Protein AF-A0A292SUK1-F1 (afdb_monomer)

Solvent-accessible surface area (backbone atoms only — not comparable to full-atom values): 13064 Å² total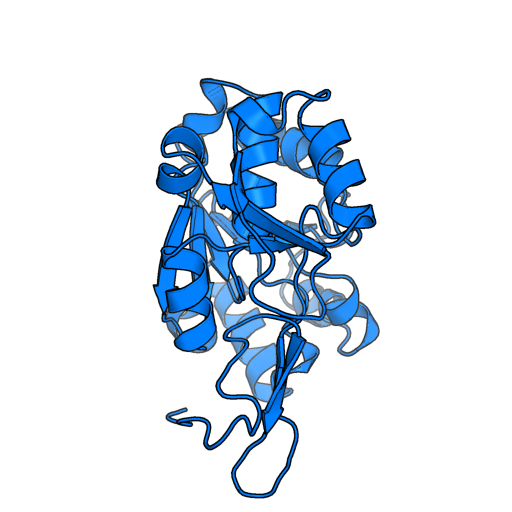; per-residue (Å²): 135,93,74,81,78,67,77,68,93,59,88,76,50,69,36,59,73,41,76,42,34,47,97,84,67,48,80,53,49,69,36,77,79,50,55,68,51,79,64,42,62,62,71,62,47,48,53,48,53,50,63,77,45,61,88,49,84,56,37,48,31,36,31,39,63,30,49,38,34,36,51,57,51,35,53,50,52,53,35,41,73,73,44,48,79,71,32,56,33,45,52,54,30,41,27,22,18,72,49,61,49,17,38,55,34,28,71,73,30,64,41,64,35,42,71,71,40,49,53,54,48,25,63,71,46,70,72,43,44,72,81,47,32,46,81,44,79,41,77,38,94,89,24,73,31,18,38,31,58,32,68,89,55,44,72,38,51,44,78,43,75,43,52,72,76,63,69,35,71,49,78,46,63,58,36,23,41,41,33,48,46,60,48,54,61,60,42,53,73,69,52,46,51,50,42,47,51,29,49,59,71,19,51,22,60,72,14,36,42,31,44,22,59,58,15,40,78,66,60,43,43,61,59,60,38,43,79,63,50,32,41,71,69,90,42,84,52,32,27,33,43,98

Foldseek 3Di:
DPQDFDDDVCPQAQWAQDFTAGPVRHTLDHHHDAAPPVQFPLQVVLVVLCVLCVVPQAAAAEAEQCILPRVQLNNLLLLCLPPPPNSVRDFQHEYEYQDPSRLVNNLQQWAFAAPVRVVVQCVSNVNPNVVFWDWDDDSDPVGRTTTHGDPVSSRSYDYDYDDLLVVLQAADDENYEAEDELCQLSDDPVSLLSNLVSCLVRYHQSYKYAYGPNNCVRPVSVVSNVVSPWDAPVTRRITGHD

Radius of gyration: 17.39 Å; Cα contacts (8 Å, |Δi|>4): 440; chains: 1; bounding box: 37×48×41 Å

Secondary structure (DSSP, 8-state):
--------S-TTS-SSS-EEE-TTS-EEEE----TT-TTS-HHHHHHHHHHHTTT-S--EEEEES-TTTHHHHHHHHHHHHHHGGGGGGG-SEEEEES-HHHHHHHHHT-EEE-HHHHHHHHHHHTT-GGGTEEEEE-SSTT-SEEEEE-HHHHTTEEEEE--HHHHTSSPPPSSEEEE-TT-GGGS-HHHHHHHHHHHHHHS-TT-EEE--HHHHHHH-HHHHHHHTT-EE-SSTTEEE--

Mean predicted aligned error: 4.43 Å

Nearest PDB structures (foldseek):
  1bc5-assembly1_A  TM=8.136E-01  e=9.502E-10  Salmonella enterica subsp. enterica serovar Typhimurium
  3cgg-assembly2_B  TM=5.412E-01  e=2.339E-05  Corynebacterium glutamicum ATCC 13032
  6m83-assembly1_A-2  TM=6.123E-01  e=1.746E-04  Streptomyces fradiae
  3d2l-assembly1_A  TM=6.149E-01  e=4.239E-04  Exiguobacterium sibiricum 255-15
  3dp7-assembly1_B  TM=5.316E-01  e=1.859E-03  Phocaeicola vulgatus ATCC 8482

pLDDT: mean 92.68, std 12.38, range [33.75, 98.88]

Sequence (242 aa):
MKISPITDNTRTFRANRRIITNREGKLLYRTTTYFLREDLNWERFANFLKNKYQSASKVNVINHACSSGHEPYSLALKLMIKFGVEAKKFFPINARDIDFDNIECARRGELGINDKEMYSINYCTRDNIYEFFDFAKAKNPQDDITLIPKPKLKEKVVFTQADILKDTTQKLPDNTVFMCRNIWPYLSDNNRTKLADSLAQNLGKNSLVVIGDFDIRNCNTDVILYIRGFRESGMFNVFEKP

Structure (mmCIF, N/CA/C/O backbone):
data_AF-A0A292SUK1-F1
#
_entry.id   AF-A0A292SUK1-F1
#
loop_
_atom_site.group_PDB
_atom_site.id
_atom_site.type_symbol
_atom_site.label_atom_id
_atom_site.label_alt_id
_atom_site.label_comp_id
_atom_site.label_asym_id
_atom_site.label_entity_id
_atom_site.label_seq_id
_atom_site.pdbx_PDB_ins_code
_atom_site.Cartn_x
_atom_site.Cartn_y
_atom_site.Cartn_z
_atom_site.occupancy
_atom_site.B_iso_or_equiv
_atom_site.auth_seq_id
_atom_site.auth_comp_id
_atom_site.auth_asym_id
_atom_site.auth_atom_id
_atom_site.pdbx_PDB_model_num
ATOM 1 N N . MET A 1 1 ? 8.548 -19.814 7.277 1.00 37.78 1 MET A N 1
ATOM 2 C CA . MET A 1 1 ? 8.756 -20.266 5.889 1.00 37.78 1 MET A CA 1
ATOM 3 C C . MET A 1 1 ? 10.085 -19.682 5.400 1.00 37.78 1 MET A C 1
ATOM 5 O O . MET A 1 1 ? 10.156 -18.481 5.200 1.00 37.78 1 MET A O 1
ATOM 9 N N . LYS A 1 2 ? 11.177 -20.464 5.337 1.00 33.75 2 LYS A N 1
ATOM 10 C CA . LYS A 1 2 ? 12.408 -20.054 4.628 1.00 33.75 2 LYS A CA 1
ATOM 11 C C . LYS A 1 2 ? 12.305 -20.645 3.227 1.00 33.75 2 LYS A C 1
ATOM 13 O O . LYS A 1 2 ? 12.705 -21.782 3.014 1.00 33.75 2 LYS A O 1
ATOM 18 N N . ILE A 1 3 ? 11.679 -19.916 2.314 1.00 40.97 3 ILE A N 1
ATOM 19 C CA . ILE A 1 3 ? 11.714 -20.260 0.895 1.00 40.97 3 ILE A CA 1
ATOM 20 C C . ILE A 1 3 ? 12.581 -19.189 0.260 1.00 40.97 3 ILE A C 1
ATOM 22 O O . ILE A 1 3 ? 12.115 -18.083 0.017 1.00 40.97 3 ILE A O 1
ATOM 26 N N . SER A 1 4 ? 13.862 -19.495 0.066 1.00 35.41 4 SER A N 1
ATOM 27 C CA . SER A 1 4 ? 14.663 -18.738 -0.891 1.00 35.41 4 SER A CA 1
ATOM 28 C C . SER A 1 4 ? 14.109 -19.073 -2.280 1.00 35.41 4 SER A C 1
ATOM 30 O O . SER A 1 4 ? 14.147 -20.254 -2.647 1.00 35.41 4 SER A O 1
ATOM 32 N N . PRO A 1 5 ? 13.558 -18.107 -3.035 1.00 44.72 5 PRO A N 1
ATOM 33 C CA . PRO A 1 5 ? 13.148 -18.354 -4.411 1.00 44.72 5 PRO A CA 1
ATOM 34 C C . PRO A 1 5 ? 14.396 -18.704 -5.231 1.00 44.72 5 PRO A C 1
ATOM 36 O O . PRO A 1 5 ? 15.438 -18.068 -5.069 1.00 44.72 5 PRO A O 1
ATOM 39 N N . ILE A 1 6 ? 14.318 -19.725 -6.088 1.00 50.28 6 ILE A N 1
ATOM 40 C CA . ILE A 1 6 ? 15.373 -20.027 -7.064 1.00 50.28 6 ILE A CA 1
ATOM 41 C C . ILE A 1 6 ? 14.833 -19.724 -8.462 1.00 50.28 6 ILE A C 1
ATOM 43 O O . ILE A 1 6 ? 13.796 -20.244 -8.859 1.00 50.28 6 ILE A O 1
ATOM 47 N N . THR A 1 7 ? 15.610 -18.876 -9.144 1.00 45.66 7 THR A N 1
ATOM 48 C CA . THR A 1 7 ? 15.669 -18.555 -10.580 1.00 45.66 7 THR A CA 1
ATOM 49 C C . THR A 1 7 ? 14.412 -18.006 -11.242 1.00 45.66 7 THR A C 1
ATOM 51 O O . THR A 1 7 ? 13.656 -18.711 -11.900 1.00 45.66 7 THR A O 1
ATOM 54 N N . ASP A 1 8 ? 14.320 -16.681 -11.186 1.00 46.38 8 ASP A N 1
ATOM 55 C CA . ASP A 1 8 ? 13.901 -15.866 -12.319 1.00 46.38 8 ASP A CA 1
ATOM 56 C C . ASP A 1 8 ? 14.897 -16.072 -13.487 1.00 46.38 8 ASP A C 1
ATOM 58 O O . ASP A 1 8 ? 16.088 -15.767 -13.356 1.00 46.38 8 ASP A O 1
ATOM 62 N N . ASN A 1 9 ? 14.437 -16.608 -14.623 1.00 43.50 9 ASN A N 1
ATOM 63 C CA . ASN A 1 9 ? 15.236 -16.687 -15.857 1.00 43.50 9 ASN A CA 1
ATOM 64 C C . ASN A 1 9 ? 15.400 -15.314 -16.545 1.00 43.50 9 ASN A C 1
ATOM 66 O O . ASN A 1 9 ? 16.063 -15.217 -17.575 1.00 43.50 9 ASN A O 1
ATOM 70 N N . THR A 1 10 ? 14.859 -14.238 -15.969 1.00 43.69 10 THR A N 1
ATOM 71 C CA . THR A 1 10 ? 14.971 -12.856 -16.447 1.00 43.69 10 THR A CA 1
ATOM 72 C C . THR A 1 10 ? 15.706 -11.977 -15.430 1.00 43.69 10 THR A C 1
ATOM 74 O O . THR A 1 10 ? 15.194 -10.983 -14.931 1.00 43.69 10 THR A O 1
ATOM 77 N N . ARG A 1 11 ? 16.977 -12.306 -15.143 1.00 44.19 11 ARG A N 1
ATOM 78 C CA . ARG A 1 11 ? 17.879 -11.579 -14.209 1.00 44.19 11 ARG A CA 1
ATOM 79 C C . ARG A 1 11 ? 18.043 -10.059 -14.454 1.00 44.19 11 ARG A C 1
ATOM 81 O O . ARG A 1 11 ? 18.796 -9.397 -13.733 1.00 44.19 11 ARG A O 1
ATOM 88 N N . THR A 1 12 ? 17.380 -9.482 -15.449 1.00 50.59 12 THR A N 1
ATOM 89 C CA . THR A 1 12 ? 17.519 -8.083 -15.855 1.00 50.59 12 THR A CA 1
ATOM 90 C C . THR A 1 12 ? 16.405 -7.151 -15.360 1.00 50.59 12 THR A C 1
ATOM 92 O O . THR A 1 12 ? 16.668 -5.952 -15.296 1.00 50.59 12 THR A O 1
ATOM 95 N N . PHE A 1 13 ? 15.224 -7.625 -14.920 1.00 55.53 13 PHE A N 1
ATOM 96 C CA . PHE A 1 13 ? 14.071 -6.739 -14.630 1.00 55.53 13 PHE A CA 1
ATOM 97 C C . PHE A 1 13 ? 13.475 -6.987 -13.232 1.00 55.53 13 PHE A C 1
ATOM 99 O O . PHE A 1 13 ? 12.658 -7.868 -13.002 1.00 55.53 13 PHE A O 1
ATOM 106 N N . ARG A 1 14 ? 13.961 -6.238 -12.236 1.00 65.81 14 ARG A N 1
ATOM 107 C CA . ARG A 1 14 ? 14.164 -6.793 -10.884 1.00 65.81 14 ARG A CA 1
ATOM 108 C C . ARG A 1 14 ? 13.012 -6.720 -9.870 1.00 65.81 14 ARG A C 1
ATOM 110 O O . ARG A 1 14 ? 13.272 -7.024 -8.717 1.00 65.81 14 ARG A O 1
ATOM 117 N N . ALA A 1 15 ? 11.774 -6.345 -10.205 1.00 77.88 15 ALA A N 1
ATOM 118 C CA . ALA A 1 15 ? 10.726 -6.353 -9.164 1.00 77.88 15 ALA A CA 1
ATOM 119 C C . ALA A 1 15 ? 9.287 -6.530 -9.650 1.00 77.88 15 ALA A C 1
ATOM 121 O O . ALA A 1 15 ? 8.583 -7.391 -9.122 1.00 77.88 15 ALA A O 1
ATOM 122 N N . ASN A 1 16 ? 8.838 -5.765 -10.644 1.00 86.00 16 ASN A N 1
ATOM 123 C CA . ASN A 1 16 ? 7.450 -5.795 -11.115 1.00 86.00 16 ASN A CA 1
ATOM 124 C C . ASN A 1 16 ? 7.264 -6.749 -12.308 1.00 86.00 16 ASN A C 1
ATOM 126 O O . ASN A 1 16 ? 8.199 -6.967 -13.074 1.00 86.00 16 ASN A O 1
ATOM 130 N N . ARG A 1 17 ? 6.047 -7.280 -12.478 1.00 86.75 17 ARG A N 1
ATOM 131 C CA . ARG A 1 17 ? 5.645 -8.225 -13.541 1.00 86.75 17 ARG A CA 1
ATOM 132 C C . ARG A 1 17 ? 6.410 -9.560 -13.527 1.00 86.75 17 ARG A C 1
ATOM 134 O O . ARG A 1 17 ? 6.596 -10.179 -14.571 1.00 86.75 17 ARG A O 1
ATOM 141 N N . ARG A 1 18 ? 6.810 -10.040 -12.343 1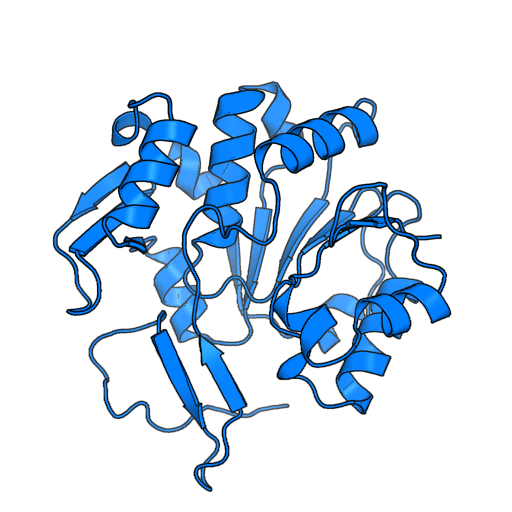.00 87.75 18 ARG A N 1
ATOM 142 C CA . ARG A 1 18 ? 7.508 -11.327 -12.159 1.00 87.75 18 ARG A CA 1
ATOM 143 C C . ARG A 1 18 ? 6.538 -12.459 -11.832 1.00 87.75 18 ARG A C 1
ATOM 145 O O . ARG A 1 18 ? 5.510 -12.255 -11.182 1.00 87.75 18 ARG A O 1
ATOM 152 N N . ILE A 1 19 ? 6.904 -13.671 -12.241 1.00 89.88 19 ILE A N 1
ATOM 153 C CA . ILE A 1 19 ? 6.250 -14.923 -11.846 1.00 89.88 19 ILE A CA 1
ATOM 154 C C . ILE A 1 19 ? 7.222 -15.670 -10.943 1.00 89.88 19 ILE A C 1
ATOM 156 O O . ILE A 1 19 ? 8.309 -16.032 -11.382 1.00 89.88 19 ILE A O 1
ATOM 160 N N . ILE A 1 20 ? 6.836 -15.901 -9.692 1.00 88.94 20 ILE A N 1
ATOM 161 C CA . ILE A 1 20 ? 7.687 -16.577 -8.717 1.00 88.94 20 ILE A CA 1
ATOM 162 C C . ILE A 1 20 ? 7.168 -17.995 -8.503 1.00 88.94 20 ILE A C 1
ATOM 164 O O . ILE A 1 20 ? 6.002 -18.185 -8.151 1.00 88.94 20 ILE A O 1
ATOM 168 N N . THR A 1 21 ? 8.029 -18.992 -8.700 1.00 89.88 21 THR A N 1
ATOM 169 C CA . THR A 1 21 ? 7.713 -20.418 -8.529 1.00 89.88 21 THR A CA 1
ATOM 170 C C . THR A 1 21 ? 8.600 -21.074 -7.471 1.00 89.88 21 THR A C 1
ATOM 172 O O . THR A 1 21 ? 9.673 -20.573 -7.132 1.00 89.88 21 THR A O 1
ATOM 175 N N . ASN A 1 22 ? 8.164 -22.212 -6.928 1.00 87.38 22 ASN A N 1
ATOM 176 C CA . ASN A 1 22 ? 9.029 -23.081 -6.131 1.00 87.38 22 ASN A CA 1
ATOM 177 C C . ASN A 1 22 ? 9.964 -23.907 -7.046 1.00 87.38 22 ASN A C 1
ATOM 179 O O . ASN A 1 22 ? 9.909 -23.804 -8.272 1.00 87.38 22 ASN A O 1
ATOM 183 N N . ARG A 1 23 ? 10.807 -24.761 -6.448 1.00 85.38 23 ARG A N 1
ATOM 184 C CA . ARG A 1 23 ? 11.743 -25.638 -7.183 1.00 85.38 23 ARG A CA 1
ATOM 185 C C . ARG A 1 23 ? 11.063 -26.660 -8.102 1.00 85.38 23 ARG A C 1
ATOM 187 O O . ARG A 1 23 ? 11.703 -27.158 -9.015 1.00 85.38 23 ARG A O 1
ATOM 194 N N . GLU A 1 24 ? 9.794 -26.965 -7.859 1.00 90.38 24 GLU A N 1
ATOM 195 C CA . GLU A 1 24 ? 8.985 -27.905 -8.644 1.00 90.38 24 GLU A CA 1
ATOM 196 C C . GLU A 1 24 ? 8.208 -27.188 -9.764 1.00 90.38 24 GLU A C 1
ATOM 198 O O . GLU A 1 24 ? 7.384 -27.798 -10.437 1.00 90.38 24 GLU A O 1
ATOM 203 N N . GLY A 1 25 ? 8.416 -25.878 -9.948 1.00 86.94 25 GLY A N 1
ATOM 204 C CA . GLY A 1 25 ? 7.696 -25.072 -10.937 1.00 86.94 25 GLY A CA 1
ATOM 205 C C . GLY A 1 25 ? 6.286 -24.648 -10.509 1.00 86.94 25 GLY A C 1
ATOM 206 O O . GLY A 1 25 ? 5.583 -23.992 -11.277 1.00 86.94 25 GLY A O 1
ATOM 207 N N . LYS A 1 26 ? 5.854 -24.952 -9.278 1.00 89.94 26 LYS A N 1
ATOM 208 C CA . LYS A 1 26 ? 4.559 -24.503 -8.750 1.00 89.94 26 LYS A CA 1
ATOM 209 C C . LYS A 1 26 ? 4.581 -22.997 -8.500 1.00 89.94 26 LYS A C 1
ATOM 211 O O . LYS A 1 26 ? 5.469 -22.500 -7.807 1.00 89.94 26 LYS A O 1
ATOM 216 N N . LEU A 1 27 ? 3.567 -22.288 -8.997 1.00 90.69 27 LEU A N 1
ATOM 217 C CA . LEU A 1 27 ? 3.365 -20.861 -8.736 1.00 90.69 27 LEU A CA 1
ATOM 218 C C . LEU A 1 27 ? 3.265 -20.581 -7.229 1.00 90.69 27 LEU A C 1
ATOM 220 O O . LEU A 1 27 ? 2.446 -21.179 -6.533 1.00 90.69 27 LEU A O 1
ATOM 224 N N . LEU A 1 28 ? 4.080 -19.641 -6.753 1.00 90.56 28 LEU A N 1
ATOM 225 C CA . LEU A 1 28 ? 4.009 -19.085 -5.404 1.00 90.56 28 LEU A CA 1
ATOM 226 C C . LEU A 1 28 ? 3.227 -17.773 -5.416 1.00 90.56 28 LEU A C 1
ATOM 228 O O . LEU A 1 28 ? 2.229 -17.649 -4.716 1.00 90.56 28 LEU A O 1
ATOM 232 N N . TYR A 1 29 ? 3.658 -16.809 -6.230 1.00 91.69 29 TYR A N 1
ATOM 233 C CA . TYR A 1 29 ? 2.974 -15.528 -6.394 1.00 91.69 29 TYR A CA 1
ATOM 234 C C . TYR A 1 29 ? 3.409 -14.821 -7.676 1.00 91.69 29 TYR A C 1
ATOM 236 O O . TYR A 1 29 ? 4.383 -15.202 -8.330 1.00 91.69 29 TYR A O 1
ATOM 244 N N . ARG A 1 30 ? 2.665 -13.776 -8.041 1.00 91.56 30 ARG A N 1
ATOM 245 C CA . ARG A 1 30 ? 3.018 -12.853 -9.121 1.00 91.56 30 ARG A CA 1
ATOM 246 C C . ARG A 1 30 ? 3.205 -11.466 -8.543 1.00 91.56 30 ARG A C 1
ATOM 248 O O . ARG A 1 30 ? 2.429 -11.051 -7.685 1.00 91.56 30 ARG A O 1
ATOM 255 N N . THR A 1 31 ? 4.194 -10.738 -9.038 1.00 88.50 31 THR A N 1
ATOM 256 C CA . THR A 1 31 ? 4.348 -9.325 -8.704 1.00 88.50 31 THR A CA 1
ATOM 257 C C . THR A 1 31 ? 3.687 -8.509 -9.806 1.00 88.50 31 THR A C 1
ATOM 259 O O . THR A 1 31 ? 4.048 -8.593 -10.976 1.00 88.50 31 THR A O 1
ATOM 262 N N . THR A 1 32 ? 2.635 -7.768 -9.483 1.00 91.00 32 THR A N 1
ATOM 263 C CA . THR A 1 32 ? 2.035 -6.801 -10.409 1.00 91.00 32 THR A CA 1
ATOM 264 C C . THR A 1 32 ? 1.483 -5.658 -9.587 1.00 91.00 32 THR A C 1
ATOM 266 O O . THR A 1 32 ? 0.495 -5.814 -8.868 1.00 91.00 32 THR A O 1
ATOM 269 N N . THR A 1 33 ? 2.152 -4.522 -9.693 1.00 93.44 33 THR A N 1
ATOM 270 C CA . THR A 1 33 ? 1.797 -3.282 -9.016 1.00 93.44 33 THR A CA 1
ATOM 271 C C . THR A 1 33 ? 1.907 -2.119 -9.994 1.00 93.44 33 THR A C 1
ATOM 273 O O . THR A 1 33 ? 2.614 -2.216 -10.998 1.00 93.44 33 THR A O 1
ATOM 276 N N . TYR A 1 34 ? 1.159 -1.057 -9.736 1.00 95.25 34 TYR A N 1
ATOM 277 C CA . TYR A 1 34 ? 1.157 0.164 -10.530 1.00 95.25 34 TYR A CA 1
ATOM 278 C C . TYR A 1 34 ? 0.629 1.320 -9.684 1.00 95.25 34 TYR A C 1
ATOM 280 O O . TYR A 1 34 ? -0.031 1.106 -8.658 1.00 95.25 34 TYR A O 1
ATOM 288 N N . PHE A 1 35 ? 0.957 2.547 -10.076 1.00 97.56 35 PHE A N 1
ATOM 289 C CA . PHE A 1 35 ? 0.508 3.731 -9.355 1.00 97.56 35 PHE A CA 1
ATOM 290 C C . PHE A 1 35 ? -1.013 3.851 -9.360 1.00 97.56 35 PHE A C 1
ATOM 292 O O . PHE A 1 35 ? -1.671 3.583 -10.361 1.00 97.56 35 PHE A O 1
ATOM 299 N N . LEU A 1 36 ? -1.559 4.312 -8.233 1.00 96.81 36 LEU A N 1
ATOM 300 C CA . LEU A 1 36 ? -2.969 4.660 -8.071 1.00 96.81 36 LEU A CA 1
ATOM 301 C C . LEU A 1 36 ? -3.914 3.537 -8.535 1.00 96.81 36 LEU A C 1
ATOM 303 O O . LEU A 1 36 ? -4.940 3.797 -9.160 1.00 96.81 36 LEU A O 1
ATOM 307 N N . ARG A 1 37 ? -3.568 2.288 -8.185 1.00 95.81 37 ARG A N 1
ATOM 308 C CA . ARG A 1 37 ? -4.314 1.073 -8.540 1.00 95.81 37 ARG A CA 1
ATOM 309 C C . ARG A 1 37 ? -5.823 1.243 -8.338 1.00 95.81 37 ARG A C 1
ATOM 311 O O . ARG A 1 37 ? -6.253 1.638 -7.255 1.00 95.81 37 ARG A O 1
ATOM 318 N N . GLU A 1 38 ? -6.604 0.946 -9.373 1.00 93.88 38 GLU A N 1
ATOM 319 C CA . GLU A 1 38 ? -8.009 1.378 -9.497 1.00 93.88 38 GLU A CA 1
ATOM 320 C C . GLU A 1 38 ? -8.979 0.659 -8.548 1.00 93.88 38 GLU A C 1
ATOM 322 O O . GLU A 1 38 ? -10.082 1.142 -8.307 1.00 93.88 38 GLU A O 1
ATOM 327 N N . ASP A 1 39 ? -8.566 -0.452 -7.936 1.00 93.56 39 ASP A N 1
ATOM 328 C CA . ASP A 1 39 ? -9.345 -1.187 -6.933 1.00 93.56 39 ASP A CA 1
ATOM 329 C C . ASP A 1 39 ? -9.321 -0.539 -5.532 1.00 93.56 39 ASP A C 1
ATOM 331 O O . ASP A 1 39 ? -9.620 -1.184 -4.522 1.00 93.56 39 ASP A O 1
ATOM 335 N N . LEU A 1 40 ? -8.943 0.740 -5.459 1.00 96.44 40 LEU A N 1
ATOM 336 C CA . LEU A 1 40 ? -9.151 1.640 -4.330 1.00 96.44 40 LEU A CA 1
ATOM 337 C C . LEU A 1 40 ? -9.443 3.045 -4.864 1.00 96.44 40 LEU A C 1
ATOM 339 O O . LEU A 1 40 ? -8.664 3.616 -5.625 1.00 96.44 40 LEU A O 1
ATOM 343 N N . ASN A 1 41 ? -10.540 3.657 -4.414 1.00 96.50 41 ASN A N 1
ATOM 344 C CA . ASN A 1 41 ? -10.799 5.062 -4.715 1.00 96.50 41 ASN A CA 1
ATOM 345 C C . ASN A 1 41 ? -9.892 5.951 -3.846 1.00 96.50 41 ASN A C 1
ATOM 347 O O . ASN A 1 41 ? -10.260 6.331 -2.734 1.00 96.50 41 ASN A O 1
ATOM 351 N N . TRP A 1 42 ? -8.701 6.271 -4.355 1.00 97.50 42 TRP A N 1
ATOM 352 C CA . TRP A 1 42 ? -7.657 7.020 -3.644 1.00 97.50 42 TRP A CA 1
ATOM 353 C C . TRP A 1 42 ? -8.111 8.385 -3.119 1.00 97.50 42 TRP A C 1
ATOM 355 O O . TRP A 1 42 ? -7.700 8.803 -2.037 1.00 97.50 42 TRP A O 1
ATOM 365 N N . GLU A 1 43 ? -8.973 9.078 -3.863 1.00 96.19 43 GLU A N 1
ATOM 366 C CA . GLU A 1 43 ? -9.496 10.388 -3.475 1.00 96.19 43 GLU A CA 1
ATOM 367 C C . GLU A 1 43 ? -10.439 10.284 -2.271 1.00 96.19 43 GLU A C 1
ATOM 369 O O . GLU A 1 43 ? -10.273 10.988 -1.269 1.00 96.19 43 GLU A O 1
ATOM 374 N N . ARG A 1 44 ? -11.405 9.358 -2.332 1.00 97.31 44 ARG A N 1
ATOM 375 C CA . ARG A 1 44 ? -12.293 9.065 -1.200 1.00 97.31 44 ARG A CA 1
ATOM 376 C C . ARG A 1 44 ? -11.509 8.514 -0.015 1.00 97.31 44 ARG A C 1
ATOM 378 O O . ARG A 1 44 ? -11.792 8.909 1.110 1.00 97.31 44 ARG A O 1
ATOM 385 N N . PHE A 1 45 ? -10.501 7.679 -0.262 1.00 98.31 45 PHE A N 1
ATOM 386 C CA . PHE A 1 45 ? -9.710 7.051 0.793 1.00 98.31 45 PHE A CA 1
ATOM 387 C C . PHE A 1 45 ? -8.930 8.089 1.592 1.00 98.31 45 PHE A C 1
ATOM 389 O O . PHE A 1 45 ? -9.013 8.106 2.816 1.00 98.31 45 PHE A O 1
ATOM 396 N N . ALA A 1 46 ? -8.253 9.026 0.923 1.00 98.00 46 ALA A N 1
ATOM 397 C CA . ALA A 1 46 ? -7.551 10.105 1.608 1.00 98.00 46 ALA A CA 1
ATOM 398 C C . ALA A 1 46 ? -8.504 10.962 2.461 1.00 98.00 46 ALA A C 1
ATOM 400 O O . ALA A 1 46 ? -8.200 11.241 3.621 1.00 98.00 46 ALA A O 1
ATOM 401 N N . ASN A 1 47 ? -9.672 11.342 1.925 1.00 97.50 47 ASN A N 1
ATOM 402 C CA . ASN A 1 47 ? -10.694 12.077 2.686 1.00 97.50 47 ASN A CA 1
ATOM 403 C C . ASN A 1 47 ? -11.182 11.293 3.909 1.00 97.50 47 ASN A C 1
ATOM 405 O O . ASN A 1 47 ? -11.271 11.847 5.003 1.00 97.50 47 ASN A O 1
ATOM 409 N N . PHE A 1 48 ? -11.465 10.003 3.729 1.00 97.88 48 PHE A N 1
ATOM 410 C CA . PHE A 1 48 ? -11.885 9.121 4.808 1.00 97.88 48 PHE A CA 1
ATOM 411 C C . PHE A 1 48 ? -10.828 9.052 5.914 1.00 97.88 48 PHE A C 1
ATOM 413 O O . PHE A 1 48 ? -11.154 9.272 7.078 1.00 97.88 48 PHE A O 1
ATOM 420 N N . LEU A 1 49 ? -9.554 8.854 5.556 1.00 98.12 49 LEU A N 1
ATOM 421 C CA . LEU A 1 49 ? -8.446 8.859 6.511 1.00 98.12 49 LEU A CA 1
ATOM 422 C C . LEU A 1 49 ? -8.341 10.190 7.269 1.00 98.12 49 LEU A C 1
ATOM 424 O O . LEU A 1 49 ? -8.165 10.184 8.487 1.00 98.12 49 LEU A O 1
ATOM 428 N N . LYS A 1 50 ? -8.468 11.336 6.582 1.00 96.31 50 LYS A N 1
ATOM 429 C CA . LYS A 1 50 ? -8.444 12.655 7.235 1.00 96.31 50 LYS A CA 1
ATOM 430 C C . LYS A 1 50 ? -9.572 12.800 8.255 1.00 96.31 50 LYS A C 1
ATOM 432 O O . LYS A 1 50 ? -9.293 13.232 9.372 1.00 96.31 50 LYS A O 1
ATOM 437 N N . ASN A 1 51 ? -10.793 12.415 7.888 1.00 96.44 51 ASN A N 1
ATOM 438 C CA . ASN A 1 51 ? -11.971 12.544 8.746 1.00 96.44 51 ASN A CA 1
ATOM 439 C C . ASN A 1 51 ? -11.920 11.576 9.936 1.00 96.44 51 ASN A C 1
ATOM 441 O O . ASN A 1 51 ? -12.074 12.008 11.077 1.00 96.44 51 ASN A O 1
ATOM 445 N N . LYS A 1 52 ? -11.635 10.288 9.694 1.00 96.75 52 LYS A N 1
ATOM 446 C CA . LYS A 1 52 ? -11.546 9.262 10.747 1.00 96.75 52 LYS A CA 1
ATOM 447 C C . LYS A 1 52 ? -10.482 9.608 11.786 1.00 96.75 52 LYS A C 1
ATOM 449 O O . LYS A 1 52 ? -10.702 9.437 12.979 1.00 96.75 52 LYS A O 1
ATOM 454 N N . TYR A 1 53 ? -9.342 10.127 11.335 1.00 97.81 53 TYR A N 1
ATOM 455 C CA . TYR A 1 53 ? -8.198 10.429 12.192 1.00 97.81 53 TYR A CA 1
ATOM 456 C C . TYR A 1 53 ? -8.012 11.927 12.438 1.00 97.81 53 TYR A C 1
ATOM 458 O O . TYR A 1 53 ? -6.883 12.379 12.647 1.00 97.81 53 TYR A O 1
ATOM 466 N N . GLN A 1 54 ? -9.084 12.727 12.401 1.00 96.25 54 GLN A N 1
ATOM 467 C CA . GLN A 1 54 ? -8.994 14.182 12.576 1.00 96.25 54 GLN A CA 1
ATOM 468 C C . GLN A 1 54 ? -8.352 14.574 13.916 1.00 96.25 54 GLN A C 1
ATOM 470 O O . GLN A 1 54 ? -7.452 15.410 13.931 1.00 96.25 54 GLN A O 1
ATOM 475 N N . SER A 1 55 ? -8.730 13.892 15.001 1.00 95.38 55 SER A N 1
ATOM 476 C CA . SER A 1 55 ? -8.252 14.151 16.367 1.00 95.38 55 SER A CA 1
ATOM 477 C C . SER A 1 55 ? -6.963 13.404 16.722 1.00 95.38 55 SER A C 1
ATOM 479 O O . SER A 1 55 ? -6.406 13.618 17.795 1.00 95.38 55 SER A O 1
ATOM 481 N N . ALA A 1 56 ? -6.483 12.510 15.852 1.00 96.69 56 ALA A N 1
ATOM 482 C CA . ALA A 1 56 ? -5.268 11.749 16.108 1.00 96.69 56 ALA A CA 1
ATOM 483 C C . ALA A 1 56 ? -4.029 12.594 15.779 1.00 96.69 56 ALA A C 1
ATOM 485 O O . ALA A 1 56 ? -3.882 13.100 14.664 1.00 96.69 56 ALA A O 1
ATOM 486 N N . SER A 1 57 ? -3.096 12.688 16.727 1.00 96.06 57 SER A N 1
ATOM 487 C CA . SER A 1 57 ? -1.787 13.321 16.506 1.00 96.06 57 SER A CA 1
ATOM 488 C C . SER A 1 57 ? -0.882 12.492 15.586 1.00 96.06 57 SER A C 1
ATOM 490 O O . SER A 1 57 ? 0.020 13.030 14.939 1.00 96.06 57 SER A O 1
ATOM 492 N N . LYS A 1 58 ? -1.134 11.181 15.504 1.00 97.81 58 LYS A N 1
ATOM 493 C CA . LYS A 1 58 ? -0.384 10.222 14.698 1.00 97.81 58 LYS A CA 1
ATOM 494 C C . LYS A 1 58 ? -1.293 9.102 14.199 1.00 97.81 58 LYS A C 1
ATOM 496 O O . LYS A 1 58 ? -2.151 8.623 14.934 1.00 97.81 58 LYS A O 1
ATOM 501 N N . VAL A 1 59 ? -1.045 8.665 12.969 1.00 98.62 59 VAL A N 1
ATOM 502 C CA . VAL A 1 59 ? -1.647 7.483 12.351 1.00 98.62 59 VAL A CA 1
ATOM 503 C C . VAL A 1 59 ? -0.519 6.546 11.940 1.00 98.62 59 VAL A C 1
ATOM 505 O O . VAL A 1 59 ? 0.450 6.969 11.304 1.00 98.62 59 VAL A O 1
ATOM 508 N N . ASN A 1 60 ? -0.618 5.279 12.329 1.00 98.31 60 ASN A N 1
ATOM 509 C CA . ASN A 1 60 ? 0.365 4.271 11.960 1.00 98.31 60 ASN A CA 1
ATOM 510 C C . ASN A 1 60 ? -0.036 3.640 10.625 1.00 98.31 60 ASN A C 1
ATOM 512 O O . ASN A 1 60 ? -0.997 2.882 10.569 1.00 98.31 60 ASN A O 1
ATOM 516 N N . VAL A 1 61 ? 0.678 3.942 9.543 1.00 98.88 61 VAL A N 1
ATOM 517 C CA . VAL A 1 61 ? 0.368 3.372 8.227 1.00 98.88 61 VAL A CA 1
ATOM 518 C C . VAL A 1 61 ? 1.334 2.231 7.925 1.00 98.88 61 VAL A C 1
ATOM 520 O O . VAL A 1 61 ? 2.552 2.427 7.904 1.00 98.88 61 VAL A O 1
ATOM 523 N N . ILE A 1 62 ? 0.784 1.041 7.686 1.00 98.81 62 ILE A N 1
ATOM 524 C CA . ILE A 1 62 ? 1.520 -0.155 7.275 1.00 98.81 62 ILE A CA 1
ATOM 525 C C . ILE A 1 62 ? 1.007 -0.564 5.899 1.00 98.81 62 ILE A C 1
ATOM 527 O O . ILE A 1 62 ? -0.185 -0.795 5.722 1.00 98.81 62 ILE A O 1
ATOM 531 N N . ASN A 1 63 ? 1.913 -0.660 4.932 1.00 98.81 63 ASN A N 1
ATOM 532 C CA . ASN A 1 63 ? 1.626 -1.135 3.587 1.00 98.81 63 ASN A CA 1
ATOM 533 C C . ASN A 1 63 ? 2.371 -2.451 3.360 1.00 98.81 63 ASN A C 1
ATOM 535 O O . ASN A 1 63 ? 3.566 -2.447 3.078 1.00 98.81 63 ASN A O 1
ATOM 539 N N . HIS A 1 64 ? 1.699 -3.578 3.574 1.00 98.12 64 HIS A N 1
ATOM 540 C CA . HIS A 1 64 ? 2.294 -4.896 3.419 1.00 98.12 64 HIS A CA 1
ATOM 541 C C . HIS A 1 64 ? 2.107 -5.431 1.998 1.00 98.12 64 HIS A C 1
ATOM 543 O O . HIS A 1 64 ? 1.079 -5.200 1.368 1.00 98.12 64 HIS A O 1
ATOM 549 N N . ALA A 1 65 ? 3.097 -6.201 1.545 1.00 96.69 65 ALA A N 1
ATOM 550 C CA . ALA A 1 65 ? 3.268 -6.653 0.172 1.00 96.69 65 ALA A CA 1
ATOM 551 C C . ALA A 1 65 ? 3.305 -5.491 -0.831 1.00 96.69 65 ALA A C 1
ATOM 553 O O . ALA A 1 65 ? 2.615 -5.478 -1.849 1.00 96.69 65 ALA A O 1
ATOM 554 N N . CYS A 1 66 ? 4.135 -4.496 -0.513 1.00 97.06 66 CYS A N 1
ATOM 555 C CA . CYS A 1 66 ? 4.253 -3.257 -1.273 1.00 97.06 66 CYS A CA 1
ATOM 556 C C . CYS A 1 66 ? 4.864 -3.429 -2.678 1.00 97.06 66 CYS A C 1
ATOM 558 O O . CYS A 1 66 ? 4.876 -2.475 -3.465 1.00 97.06 66 CYS A O 1
ATOM 560 N N . SER A 1 67 ? 5.363 -4.625 -3.010 1.00 95.12 67 SER A N 1
ATOM 561 C CA . SER A 1 67 ? 6.035 -4.951 -4.264 1.00 95.12 67 SER A CA 1
ATOM 562 C C . SER A 1 67 ? 7.164 -3.951 -4.564 1.00 95.12 67 SER A C 1
ATOM 564 O O . SER A 1 67 ? 7.972 -3.655 -3.688 1.00 95.12 67 SER A O 1
ATOM 566 N N . SER A 1 68 ? 7.252 -3.403 -5.778 1.00 93.75 68 SER A N 1
ATOM 567 C CA . SER A 1 68 ? 8.267 -2.404 -6.147 1.00 93.75 68 SER A CA 1
ATOM 568 C C . SER A 1 68 ? 8.045 -1.004 -5.556 1.00 93.75 68 SER A C 1
ATOM 570 O O . SER A 1 68 ? 8.827 -0.104 -5.848 1.00 93.75 68 SER A O 1
ATOM 572 N N . GLY A 1 69 ? 7.020 -0.795 -4.720 1.00 96.50 69 GLY A N 1
ATOM 573 C CA . GLY A 1 69 ? 6.799 0.459 -3.991 1.00 96.50 69 GLY A CA 1
ATOM 574 C C . GLY A 1 69 ? 5.796 1.433 -4.618 1.00 96.50 69 GLY A C 1
ATOM 575 O O . GLY A 1 69 ? 5.547 2.487 -4.035 1.00 96.50 69 GLY A O 1
ATOM 576 N N . HIS A 1 70 ? 5.165 1.099 -5.747 1.00 97.56 70 HIS A N 1
ATOM 577 C CA . HIS A 1 70 ? 4.159 1.959 -6.393 1.00 97.56 70 HIS A CA 1
ATOM 578 C C . HIS A 1 70 ? 2.982 2.305 -5.467 1.00 97.56 70 HIS A C 1
ATOM 580 O O . HIS A 1 70 ? 2.561 3.460 -5.405 1.00 97.56 70 HIS A O 1
ATOM 586 N N . GLU A 1 71 ? 2.472 1.338 -4.698 1.00 98.19 71 GLU A N 1
ATOM 587 C CA . GLU A 1 71 ? 1.334 1.540 -3.788 1.00 98.19 71 GLU A CA 1
ATOM 588 C C . GLU A 1 71 ? 1.628 2.512 -2.625 1.00 98.19 71 GLU A C 1
ATOM 590 O O . GLU A 1 71 ? 0.891 3.494 -2.478 1.00 98.19 71 GLU A O 1
ATOM 595 N N . PRO A 1 72 ? 2.693 2.335 -1.814 1.00 98.62 72 PRO A N 1
ATOM 596 C CA . PRO A 1 72 ? 2.976 3.277 -0.735 1.00 98.62 72 PRO A CA 1
ATOM 597 C C . PRO A 1 72 ? 3.323 4.680 -1.255 1.00 98.62 72 PRO A C 1
ATOM 599 O O . PRO A 1 72 ? 2.943 5.664 -0.618 1.00 98.62 72 PRO A O 1
ATOM 602 N N . TYR A 1 73 ? 3.961 4.806 -2.427 1.00 98.62 73 TYR A N 1
ATOM 603 C CA . TYR A 1 73 ? 4.169 6.117 -3.049 1.00 98.62 73 TYR A CA 1
ATOM 604 C C . TYR A 1 73 ? 2.874 6.743 -3.568 1.00 98.62 73 TYR A C 1
ATOM 606 O O . TYR A 1 73 ? 2.715 7.954 -3.450 1.00 98.62 73 TYR A O 1
ATOM 614 N N . SER A 1 74 ? 1.924 5.948 -4.065 1.00 98.62 74 SER A N 1
ATOM 615 C CA . SER A 1 74 ? 0.589 6.434 -4.443 1.00 98.62 74 SER A CA 1
ATOM 616 C C . SER A 1 74 ? -0.137 7.051 -3.251 1.00 98.62 74 SER A C 1
ATOM 618 O O . SER A 1 74 ? -0.677 8.155 -3.354 1.00 98.62 74 SER A O 1
ATOM 620 N N . LEU A 1 75 ? -0.093 6.374 -2.097 1.00 98.75 75 LEU A N 1
ATOM 621 C CA . LEU A 1 75 ? -0.675 6.896 -0.865 1.00 98.75 75 LEU A CA 1
ATOM 622 C C . LEU A 1 75 ? 0.043 8.168 -0.401 1.00 98.75 75 LEU A C 1
ATOM 624 O O . LEU A 1 75 ? -0.616 9.167 -0.117 1.00 98.75 75 LEU A O 1
ATOM 628 N N . ALA A 1 76 ? 1.380 8.155 -0.351 1.00 98.69 76 ALA A N 1
ATOM 629 C CA . ALA A 1 76 ? 2.158 9.317 0.071 1.00 98.69 76 ALA A CA 1
ATOM 630 C C . ALA A 1 76 ? 1.877 10.540 -0.804 1.00 98.69 76 ALA A C 1
ATOM 632 O O . ALA A 1 76 ? 1.574 11.615 -0.284 1.00 98.69 76 ALA A O 1
ATOM 633 N N . LEU A 1 77 ? 1.906 10.351 -2.124 1.00 98.38 77 LEU A N 1
ATOM 634 C CA . LEU A 1 77 ? 1.631 11.385 -3.111 1.00 98.38 77 LEU A CA 1
ATOM 635 C C . LEU A 1 77 ? 0.230 11.974 -2.910 1.00 98.38 77 LEU A C 1
ATOM 637 O O . LEU A 1 77 ? 0.085 13.189 -2.772 1.00 98.38 77 LEU A O 1
ATOM 641 N N . LYS A 1 78 ? -0.795 11.117 -2.809 1.00 98.50 78 LYS A N 1
ATOM 642 C CA . LYS A 1 78 ? -2.184 11.551 -2.619 1.00 98.50 78 LYS A CA 1
ATOM 643 C C . LYS A 1 78 ? -2.371 12.331 -1.313 1.00 98.50 78 LYS A C 1
ATOM 645 O O . LYS A 1 78 ? -3.018 13.376 -1.324 1.00 98.50 78 LYS A O 1
ATOM 650 N N . LEU A 1 79 ? -1.792 11.863 -0.205 1.00 98.62 79 LEU A N 1
ATOM 651 C CA . LEU A 1 79 ? -1.869 12.551 1.088 1.00 98.62 79 LEU A CA 1
ATOM 652 C C . LEU A 1 79 ? -1.161 13.913 1.052 1.00 98.62 79 LEU A C 1
ATOM 654 O O . LEU A 1 79 ? -1.725 14.899 1.523 1.00 98.62 79 LEU A O 1
ATOM 658 N N . MET A 1 80 ? 0.040 13.987 0.466 1.00 98.12 80 MET A N 1
ATOM 659 C CA . MET A 1 80 ? 0.803 15.235 0.345 1.00 98.12 80 MET A CA 1
ATOM 660 C C . MET A 1 80 ? 0.061 16.282 -0.485 1.00 98.12 80 MET A C 1
ATOM 662 O O . MET A 1 80 ? -0.093 17.413 -0.034 1.00 98.12 80 MET A O 1
ATOM 666 N N . ILE A 1 81 ? -0.429 15.906 -1.668 1.00 97.19 81 ILE A N 1
ATOM 667 C CA . ILE A 1 81 ? -1.137 16.827 -2.571 1.00 97.19 81 ILE A CA 1
ATOM 668 C C . ILE A 1 81 ? -2.406 17.361 -1.917 1.00 97.19 81 ILE A C 1
ATOM 670 O O . ILE A 1 81 ? -2.752 18.532 -2.063 1.00 97.19 81 ILE A O 1
ATOM 674 N N . LYS A 1 82 ? -3.121 16.492 -1.203 1.00 96.25 82 LYS A N 1
ATOM 675 C CA . LYS A 1 82 ? -4.439 16.831 -0.687 1.00 96.25 82 LYS A CA 1
ATOM 676 C C . LYS A 1 82 ? -4.397 17.594 0.632 1.00 96.25 82 LYS A C 1
ATOM 678 O O . LYS A 1 82 ? -5.268 18.428 0.869 1.00 96.25 82 LYS A O 1
ATOM 683 N N . PHE A 1 83 ? -3.427 17.290 1.492 1.00 97.06 83 PHE A N 1
ATOM 684 C CA . PHE A 1 83 ? -3.403 17.779 2.873 1.00 97.06 83 PHE A CA 1
ATOM 685 C C . PHE A 1 83 ? -2.158 18.595 3.224 1.00 97.06 83 PHE A C 1
ATOM 687 O O . PHE A 1 83 ? -2.104 19.167 4.312 1.00 97.06 83 PHE A O 1
ATOM 694 N N . GLY A 1 84 ? -1.161 18.675 2.338 1.00 96.00 84 GLY A N 1
ATOM 695 C CA . GLY A 1 84 ? 0.058 19.445 2.572 1.00 96.00 84 GLY A CA 1
ATOM 696 C C . GLY A 1 84 ? 0.706 19.088 3.912 1.00 96.00 84 GLY A C 1
ATOM 697 O O . GLY A 1 84 ? 1.031 17.929 4.174 1.00 96.00 84 GLY A O 1
ATOM 698 N N . VAL A 1 85 ? 0.856 20.084 4.787 1.00 95.25 85 VAL A N 1
ATOM 699 C CA . VAL A 1 85 ? 1.473 19.925 6.116 1.00 95.25 85 VAL A CA 1
ATOM 700 C C . VAL A 1 85 ? 0.686 18.969 7.023 1.00 95.25 85 VAL A C 1
ATOM 702 O O . VAL A 1 85 ? 1.295 18.204 7.774 1.00 95.25 85 VAL A O 1
ATOM 705 N N . GLU A 1 86 ? -0.648 18.935 6.926 1.00 96.44 86 GLU A N 1
ATOM 706 C CA . GLU A 1 86 ? -1.486 18.046 7.746 1.00 96.44 86 GLU A CA 1
ATOM 707 C C . GLU A 1 86 ? -1.236 16.559 7.445 1.00 96.44 86 GLU A C 1
ATOM 709 O O . GLU A 1 86 ? -1.499 15.703 8.292 1.00 96.44 86 GLU A O 1
ATOM 714 N N . ALA A 1 87 ? -0.669 16.230 6.277 1.00 98.00 87 ALA A N 1
ATOM 715 C CA . ALA A 1 87 ? -0.313 14.859 5.919 1.00 98.00 87 ALA A CA 1
ATOM 716 C C . ALA A 1 87 ? 0.758 14.255 6.850 1.00 98.00 87 ALA A C 1
ATOM 718 O O . ALA A 1 87 ? 0.871 13.032 6.945 1.00 98.00 87 ALA A O 1
ATOM 719 N N . LYS A 1 88 ? 1.525 15.088 7.576 1.00 98.31 88 LYS A N 1
ATOM 720 C CA . LYS A 1 88 ? 2.636 14.660 8.445 1.00 98.31 88 LYS A CA 1
ATOM 721 C C . LYS A 1 88 ? 2.246 13.561 9.439 1.00 98.31 88 LYS A C 1
ATOM 723 O O . LYS A 1 88 ? 3.065 12.686 9.715 1.00 98.31 88 LYS A O 1
ATOM 728 N N . LYS A 1 89 ? 1.008 13.559 9.947 1.00 98.12 89 LYS A N 1
ATOM 729 C CA . LYS A 1 89 ? 0.541 12.550 10.915 1.00 98.12 89 LYS A CA 1
ATOM 730 C C . LYS A 1 89 ? 0.470 11.127 10.350 1.00 98.12 89 LYS A C 1
ATOM 732 O O . LYS A 1 89 ? 0.508 10.188 11.136 1.00 98.12 89 LYS A O 1
ATOM 737 N N . PHE A 1 90 ? 0.416 10.963 9.027 1.00 98.81 90 PHE A N 1
ATOM 738 C CA . PHE A 1 90 ? 0.373 9.661 8.349 1.00 98.81 90 PHE A CA 1
ATOM 739 C C . PHE A 1 90 ? 1.759 9.120 7.966 1.00 98.81 90 PHE A C 1
ATOM 741 O O . PHE A 1 90 ? 1.862 7.989 7.499 1.00 98.81 90 PHE A O 1
ATOM 748 N N . PHE A 1 91 ? 2.823 9.913 8.137 1.00 98.62 91 PHE A N 1
ATOM 749 C CA . PHE A 1 91 ? 4.178 9.548 7.715 1.00 98.62 91 PHE A CA 1
ATOM 750 C C . PHE A 1 91 ? 5.082 9.176 8.889 1.00 98.62 91 PHE A C 1
ATOM 752 O O . PHE A 1 91 ? 4.981 9.816 9.935 1.00 98.62 91 PHE A O 1
ATOM 759 N N . PRO A 1 92 ? 6.015 8.221 8.732 1.00 98.81 92 PRO A N 1
ATOM 760 C CA . PRO A 1 92 ? 6.276 7.473 7.501 1.00 98.81 92 PRO A CA 1
ATOM 761 C C . PRO A 1 92 ? 5.228 6.382 7.243 1.00 98.81 92 PRO A C 1
ATOM 763 O O . PRO A 1 92 ? 4.658 5.825 8.180 1.00 98.81 92 PRO A O 1
ATOM 766 N N . ILE A 1 93 ? 5.018 6.054 5.967 1.00 98.88 93 ILE A N 1
ATOM 767 C CA . ILE A 1 93 ? 4.344 4.821 5.557 1.00 98.88 93 ILE A CA 1
ATOM 768 C C . ILE A 1 93 ? 5.361 3.687 5.675 1.00 98.88 93 ILE A C 1
ATOM 770 O O . ILE A 1 93 ? 6.394 3.697 5.003 1.00 98.88 93 ILE A O 1
ATOM 774 N N . ASN A 1 94 ? 5.072 2.706 6.526 1.00 98.75 94 ASN A N 1
ATOM 775 C CA . ASN A 1 94 ? 5.916 1.531 6.707 1.00 98.75 94 ASN A CA 1
ATOM 776 C C . ASN A 1 94 ? 5.560 0.489 5.646 1.00 98.75 94 ASN A C 1
ATOM 778 O O . ASN A 1 94 ? 4.625 -0.293 5.821 1.00 98.75 94 ASN A O 1
ATOM 782 N N . ALA A 1 95 ? 6.290 0.505 4.538 1.00 98.75 95 ALA A N 1
ATOM 783 C CA . ALA A 1 95 ? 6.108 -0.403 3.421 1.00 98.75 95 ALA A CA 1
ATOM 784 C C . ALA A 1 95 ? 6.930 -1.683 3.622 1.00 98.75 95 ALA A C 1
ATOM 786 O O . ALA A 1 95 ? 8.125 -1.636 3.922 1.00 98.75 95 ALA A O 1
ATOM 787 N N . ARG A 1 96 ? 6.289 -2.841 3.473 1.00 98.44 96 ARG A N 1
ATOM 788 C CA . ARG A 1 96 ? 6.884 -4.143 3.771 1.00 98.44 96 ARG A CA 1
ATOM 789 C C . ARG A 1 96 ? 6.586 -5.148 2.680 1.00 98.44 96 ARG A C 1
ATOM 791 O O . ARG A 1 96 ? 5.502 -5.134 2.114 1.00 98.44 96 ARG A O 1
ATOM 798 N N . ASP A 1 97 ? 7.519 -6.046 2.416 1.00 97.75 97 ASP A N 1
ATOM 799 C CA . ASP A 1 97 ? 7.348 -7.141 1.463 1.00 97.75 97 ASP A CA 1
ATOM 800 C C . ASP A 1 97 ? 8.223 -8.324 1.883 1.00 97.75 97 ASP A C 1
ATOM 802 O O . ASP A 1 97 ? 9.268 -8.137 2.508 1.00 97.75 97 ASP A O 1
ATOM 806 N N . ILE A 1 98 ? 7.798 -9.542 1.561 1.00 95.62 98 ILE A N 1
ATOM 807 C CA . ILE A 1 98 ? 8.574 -10.749 1.858 1.00 95.62 98 ILE A CA 1
ATOM 808 C C . ILE A 1 98 ? 9.726 -10.925 0.861 1.00 95.62 98 ILE A C 1
ATOM 810 O O . ILE A 1 98 ? 10.760 -11.514 1.191 1.00 95.62 98 ILE A O 1
ATOM 814 N N . ASP A 1 99 ? 9.555 -10.401 -0.351 1.00 93.50 99 ASP A N 1
ATOM 815 C CA . ASP A 1 99 ? 10.488 -10.520 -1.458 1.00 93.50 99 ASP A CA 1
ATOM 816 C C . ASP A 1 99 ? 11.598 -9.460 -1.356 1.00 93.50 99 ASP A C 1
ATOM 818 O O . ASP A 1 99 ? 11.359 -8.250 -1.344 1.00 93.50 99 ASP A O 1
ATOM 822 N N . PHE A 1 100 ? 12.841 -9.936 -1.273 1.00 91.62 100 PHE A N 1
ATOM 823 C CA . PHE A 1 100 ? 14.025 -9.090 -1.145 1.00 91.62 100 PHE A CA 1
ATOM 824 C C . PHE A 1 100 ? 14.246 -8.195 -2.373 1.00 91.62 100 PHE A C 1
ATOM 826 O O . PHE A 1 100 ? 14.566 -7.017 -2.220 1.00 91.62 100 PHE A O 1
ATOM 833 N N . ASP A 1 101 ? 14.039 -8.718 -3.583 1.00 90.25 101 ASP A N 1
ATOM 834 C CA . ASP A 1 101 ? 14.280 -7.967 -4.816 1.00 90.25 101 ASP A CA 1
ATOM 835 C C . ASP A 1 101 ? 13.261 -6.830 -4.980 1.00 90.25 101 ASP A C 1
ATOM 837 O O . ASP A 1 101 ? 13.622 -5.729 -5.411 1.00 90.25 101 ASP A O 1
ATOM 841 N N . ASN A 1 102 ? 12.010 -7.065 -4.556 1.00 92.56 102 ASN A N 1
ATOM 842 C CA . ASN A 1 102 ? 10.976 -6.031 -4.460 1.00 92.56 102 ASN A CA 1
ATOM 843 C C . ASN A 1 102 ? 11.430 -4.881 -3.550 1.00 92.56 102 ASN A C 1
ATOM 845 O O . ASN A 1 102 ? 11.431 -3.724 -3.976 1.00 92.56 102 ASN A O 1
ATOM 849 N N . ILE A 1 103 ? 11.878 -5.199 -2.330 1.00 94.94 103 ILE A N 1
ATOM 850 C CA . ILE A 1 103 ? 12.349 -4.203 -1.358 1.00 94.94 103 ILE A CA 1
ATOM 851 C C . ILE A 1 103 ? 13.565 -3.434 -1.874 1.00 94.94 103 ILE A C 1
ATOM 853 O O . ILE A 1 103 ? 13.601 -2.207 -1.772 1.00 94.94 103 ILE A O 1
ATOM 857 N N . GLU A 1 104 ? 14.544 -4.115 -2.466 1.00 92.50 104 GLU A N 1
ATOM 858 C CA . GLU A 1 104 ? 15.724 -3.451 -3.018 1.00 92.50 104 GLU A CA 1
ATOM 859 C C . GLU A 1 104 ? 15.371 -2.535 -4.193 1.00 92.50 104 GLU A C 1
ATOM 861 O O . GLU A 1 104 ? 15.924 -1.441 -4.322 1.00 92.50 104 GLU A O 1
ATOM 866 N N . CYS A 1 105 ? 14.418 -2.931 -5.038 1.00 90.69 105 CYS A N 1
ATOM 867 C CA . CYS A 1 105 ? 13.913 -2.054 -6.090 1.00 90.69 105 CYS A CA 1
ATOM 868 C C . CYS A 1 105 ? 13.189 -0.829 -5.526 1.00 90.69 105 CYS A C 1
ATOM 870 O O . CYS A 1 105 ? 13.449 0.297 -5.961 1.00 90.69 105 CYS A O 1
ATOM 872 N N . ALA A 1 106 ? 12.337 -1.029 -4.523 1.00 93.31 106 ALA A N 1
ATOM 873 C CA . ALA A 1 106 ? 11.579 0.043 -3.897 1.00 93.31 106 ALA A CA 1
ATOM 874 C C . ALA A 1 106 ? 12.489 1.066 -3.188 1.00 93.31 106 ALA A C 1
ATOM 876 O O . ALA A 1 106 ? 12.262 2.275 -3.280 1.00 93.31 106 ALA A O 1
ATOM 877 N N . ARG A 1 107 ? 13.581 0.603 -2.557 1.00 93.94 107 ARG A N 1
ATOM 878 C CA . ARG A 1 107 ? 14.615 1.454 -1.932 1.00 93.94 107 ARG A CA 1
ATOM 879 C C . ARG A 1 107 ? 15.388 2.298 -2.938 1.00 93.94 107 ARG A C 1
ATOM 881 O O . ARG A 1 107 ? 15.664 3.476 -2.675 1.00 93.94 107 ARG A O 1
ATOM 888 N N . ARG A 1 108 ? 15.720 1.729 -4.104 1.00 91.50 108 ARG A N 1
ATOM 889 C CA . ARG A 1 108 ? 16.280 2.515 -5.216 1.00 91.50 108 ARG A CA 1
ATOM 890 C C . ARG A 1 108 ? 15.288 3.592 -5.656 1.00 91.50 108 ARG A C 1
ATOM 892 O O . ARG A 1 108 ? 15.700 4.727 -5.884 1.00 91.50 108 ARG A O 1
ATOM 899 N N . GLY A 1 109 ? 13.992 3.278 -5.620 1.00 89.00 109 GLY A N 1
ATOM 900 C CA . GLY A 1 109 ? 12.924 4.181 -6.037 1.00 89.00 109 GLY A CA 1
ATOM 901 C C . GLY A 1 109 ? 12.831 4.250 -7.556 1.00 89.00 109 GLY A C 1
ATOM 902 O O . GLY A 1 109 ? 12.556 5.302 -8.100 1.00 89.00 109 GLY A O 1
ATOM 903 N N . GLU A 1 110 ? 13.121 3.150 -8.245 1.00 91.31 110 GLU A N 1
ATOM 904 C CA . GLU A 1 110 ? 13.046 3.071 -9.703 1.00 91.31 110 GLU A CA 1
ATOM 905 C C . GLU A 1 110 ? 11.699 2.455 -10.075 1.00 91.31 110 GLU A C 1
ATOM 907 O O . GLU A 1 110 ? 11.535 1.234 -10.069 1.00 91.31 110 GLU A O 1
ATOM 912 N N . LEU A 1 111 ? 10.713 3.314 -10.322 1.00 93.75 111 LEU A N 1
ATOM 913 C CA . LEU A 1 111 ? 9.322 2.924 -10.512 1.00 93.75 111 LEU A CA 1
ATOM 914 C C . LEU A 1 111 ? 8.994 2.986 -12.000 1.00 93.75 111 LEU A C 1
ATOM 916 O O . LEU A 1 111 ? 8.677 4.046 -12.536 1.00 93.75 111 LEU A O 1
ATOM 920 N N . GLY A 1 112 ? 9.125 1.847 -12.673 1.00 94.00 112 GLY A N 1
ATOM 921 C CA . GLY A 1 112 ? 8.694 1.699 -14.058 1.00 94.00 112 GLY A CA 1
ATOM 922 C C . GLY A 1 112 ? 7.179 1.850 -14.185 1.00 94.00 112 GLY A C 1
ATOM 923 O O . GLY A 1 112 ? 6.449 1.302 -13.355 1.00 94.00 112 GLY A O 1
ATOM 924 N N . ILE A 1 113 ? 6.731 2.621 -15.172 1.00 95.12 113 ILE A N 1
ATOM 925 C CA . ILE A 1 113 ? 5.317 2.915 -15.419 1.00 95.12 113 ILE A CA 1
ATOM 926 C C . ILE A 1 113 ? 4.999 2.857 -16.914 1.00 95.12 113 ILE A C 1
ATOM 928 O O . ILE A 1 113 ? 5.898 2.958 -17.753 1.00 95.12 113 ILE A O 1
ATOM 932 N N . ASN A 1 114 ? 3.712 2.738 -17.231 1.00 94.31 114 ASN A N 1
ATOM 933 C CA . ASN A 1 114 ? 3.190 2.925 -18.585 1.00 94.31 114 ASN A CA 1
ATOM 934 C C . ASN A 1 114 ? 2.432 4.257 -18.759 1.00 94.31 114 ASN A C 1
ATOM 936 O O . ASN A 1 114 ? 2.211 4.999 -17.796 1.00 94.31 114 ASN A O 1
ATOM 940 N N . ASP A 1 115 ? 1.972 4.533 -19.978 1.00 93.81 115 ASP A N 1
ATOM 941 C CA . ASP A 1 115 ? 1.203 5.745 -20.305 1.00 93.81 115 ASP A CA 1
ATOM 942 C C . ASP A 1 115 ? -0.095 5.916 -19.486 1.00 93.81 115 ASP A C 1
ATOM 944 O O . ASP A 1 115 ? -0.468 7.033 -19.114 1.00 93.81 115 ASP A O 1
ATOM 948 N N . LYS A 1 116 ? -0.784 4.820 -19.135 1.00 93.81 116 LYS A N 1
ATOM 949 C CA . LYS A 1 116 ? -2.004 4.879 -18.304 1.00 93.81 116 LYS A CA 1
ATOM 950 C C . LYS A 1 116 ? -1.684 5.368 -16.888 1.00 93.81 116 LYS A C 1
ATOM 952 O O . LYS A 1 116 ? -2.407 6.194 -16.319 1.00 93.81 116 LYS A O 1
ATOM 957 N N . GLU A 1 117 ? -0.602 4.856 -1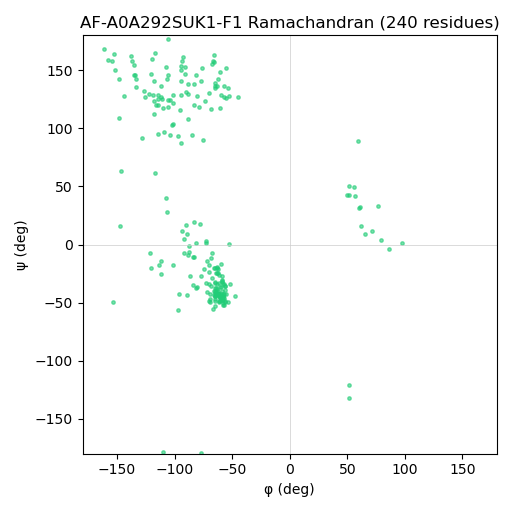6.311 1.00 95.50 117 GLU A N 1
ATOM 958 C CA . GLU A 1 117 ? -0.092 5.317 -15.021 1.00 95.50 117 GLU A CA 1
ATOM 959 C C . GLU A 1 117 ? 0.364 6.776 -15.106 1.00 95.50 117 GLU A C 1
ATOM 961 O O . GLU A 1 117 ? 0.011 7.560 -14.227 1.00 95.50 117 GLU A O 1
ATOM 966 N N . MET A 1 118 ? 1.059 7.167 -16.181 1.00 96.44 118 MET A N 1
ATOM 967 C CA . MET A 1 118 ? 1.477 8.554 -16.416 1.00 96.44 118 MET A CA 1
ATOM 968 C C . MET A 1 118 ? 0.292 9.522 -16.353 1.00 96.44 118 MET A C 1
ATOM 970 O O . MET A 1 118 ? 0.340 10.509 -15.619 1.00 96.44 118 MET A O 1
ATOM 974 N N . TYR A 1 119 ? -0.798 9.218 -17.066 1.00 96.19 119 TYR A N 1
ATOM 975 C CA . TYR A 1 119 ? -2.019 10.027 -17.041 1.00 96.19 119 TYR A CA 1
ATOM 976 C C . TYR A 1 119 ? -2.601 10.141 -15.624 1.00 96.19 119 TYR A C 1
ATOM 978 O O . TYR A 1 119 ? -2.924 11.235 -15.158 1.00 96.19 119 TYR A O 1
ATOM 986 N N . SER A 1 120 ? -2.682 9.018 -14.908 1.00 96.31 120 SER A N 1
ATOM 987 C CA . SER A 1 120 ? -3.244 8.965 -13.553 1.00 96.31 120 SER A CA 1
ATOM 988 C C . SER A 1 120 ? -2.413 9.770 -12.548 1.00 96.31 120 SER A C 1
ATOM 990 O O . SER A 1 120 ? -2.964 10.466 -11.690 1.00 96.31 120 SER A O 1
ATOM 992 N N . ILE A 1 121 ? -1.083 9.703 -12.656 1.00 97.50 121 ILE A N 1
ATOM 993 C CA . ILE A 1 121 ? -0.162 10.464 -11.808 1.00 97.50 121 ILE A CA 1
ATOM 994 C C . ILE A 1 121 ? -0.254 11.952 -12.146 1.00 97.50 121 ILE A C 1
ATOM 996 O O . ILE A 1 121 ? -0.423 12.744 -11.221 1.00 97.50 121 ILE A O 1
ATOM 1000 N N . ASN A 1 122 ? -0.226 12.330 -13.429 1.00 96.62 122 ASN A N 1
ATOM 1001 C CA . ASN A 1 122 ? -0.373 13.724 -13.857 1.00 96.62 122 ASN A CA 1
ATOM 1002 C C . ASN A 1 122 ? -1.668 14.335 -13.326 1.00 96.62 122 ASN A C 1
ATOM 1004 O O . ASN A 1 122 ? -1.615 15.358 -12.640 1.00 96.62 122 ASN A O 1
ATOM 1008 N N . TYR A 1 123 ? -2.798 13.646 -13.510 1.00 96.06 123 TYR A N 1
ATOM 1009 C CA . TYR A 1 123 ? -4.086 14.067 -12.964 1.00 96.06 123 TYR A CA 1
ATOM 1010 C C . TYR A 1 123 ? -4.037 14.234 -11.439 1.00 96.06 123 TYR A C 1
ATOM 1012 O O . TYR A 1 123 ? -4.479 15.250 -10.901 1.00 96.06 123 TYR A O 1
ATOM 1020 N N . CYS A 1 124 ? -3.445 13.269 -10.723 1.00 96.38 124 CYS A N 1
ATOM 1021 C CA . CYS A 1 124 ? -3.266 13.358 -9.275 1.00 96.38 124 CYS A CA 1
ATOM 1022 C C . CYS A 1 124 ? -2.455 14.602 -8.882 1.00 96.38 124 CYS A C 1
ATOM 1024 O O . CYS A 1 124 ? -2.861 15.324 -7.974 1.00 96.38 124 CYS A O 1
ATOM 1026 N N . THR A 1 125 ? -1.354 14.869 -9.591 1.00 96.62 125 THR A N 1
ATOM 1027 C CA . THR A 1 125 ? -0.426 15.989 -9.358 1.00 96.62 125 THR A CA 1
ATOM 1028 C C . THR A 1 125 ? -0.873 17.322 -9.948 1.00 96.62 125 THR A C 1
ATOM 1030 O O . THR A 1 125 ? -0.133 18.292 -9.811 1.00 96.62 125 THR A O 1
ATOM 1033 N N . ARG A 1 126 ? -2.052 17.395 -10.586 1.00 95.50 126 ARG A N 1
ATOM 1034 C CA . ARG A 1 126 ? -2.515 18.580 -11.333 1.00 95.50 126 ARG A CA 1
ATOM 1035 C C . ARG A 1 126 ? -1.463 19.059 -12.341 1.00 95.50 126 ARG A C 1
ATOM 1037 O O . ARG A 1 126 ? -1.048 20.213 -12.312 1.00 95.50 126 ARG A O 1
ATOM 1044 N N . ASP A 1 127 ? -0.979 18.118 -13.148 1.00 96.38 127 ASP A N 1
ATOM 1045 C CA . ASP A 1 127 ? 0.052 18.301 -14.177 1.00 96.38 127 ASP A CA 1
ATOM 1046 C C . ASP A 1 127 ? 1.431 18.751 -13.655 1.00 96.38 127 ASP A C 1
ATOM 1048 O O . ASP A 1 127 ? 2.295 19.158 -14.428 1.00 96.38 127 ASP A O 1
ATOM 1052 N N . ASN A 1 128 ? 1.686 18.620 -12.345 1.00 96.19 128 ASN A N 1
ATOM 1053 C CA . ASN A 1 128 ? 2.963 18.974 -11.721 1.00 96.19 128 ASN A CA 1
ATOM 1054 C C . ASN A 1 128 ? 3.800 17.757 -11.288 1.00 96.19 128 ASN A C 1
ATOM 1056 O O . ASN A 1 128 ? 4.421 17.740 -10.222 1.00 96.19 128 ASN A O 1
ATOM 1060 N N . ILE A 1 129 ? 3.826 16.703 -12.104 1.00 97.38 129 ILE A N 1
ATOM 1061 C CA . ILE A 1 129 ? 4.547 15.456 -11.800 1.00 97.38 129 ILE A CA 1
ATOM 1062 C C . ILE A 1 129 ? 6.044 15.675 -11.512 1.00 97.38 129 ILE A C 1
ATOM 1064 O O . ILE A 1 129 ? 6.597 15.050 -10.603 1.00 97.38 129 ILE A O 1
ATOM 1068 N N . TYR A 1 130 ? 6.679 16.624 -12.207 1.00 97.31 130 TYR A N 1
ATOM 1069 C CA . TYR A 1 130 ? 8.094 16.989 -12.048 1.00 97.31 130 TYR A CA 1
ATOM 1070 C C . TYR A 1 130 ? 8.425 17.557 -10.662 1.00 97.31 130 TYR A C 1
ATOM 1072 O O . TYR A 1 130 ? 9.585 17.572 -10.241 1.00 97.31 130 TYR A O 1
ATOM 1080 N N . GLU A 1 131 ? 7.422 18.019 -9.916 1.00 97.06 131 GLU A N 1
ATOM 1081 C CA . GLU A 1 131 ? 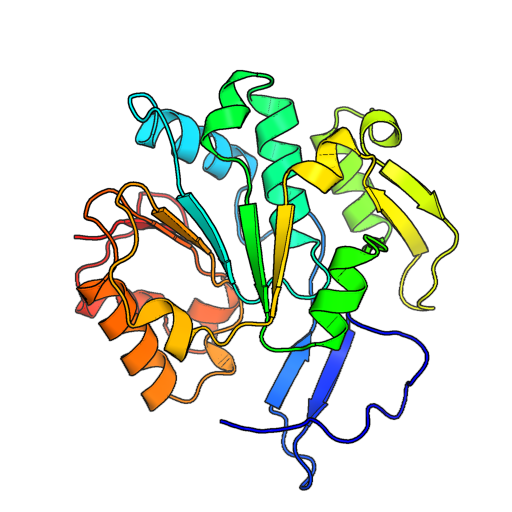7.600 18.441 -8.530 1.00 97.06 131 GLU A CA 1
ATOM 1082 C C . GLU A 1 131 ? 7.946 17.244 -7.632 1.00 97.06 131 GLU A C 1
ATOM 1084 O O . GLU A 1 131 ? 8.619 17.412 -6.613 1.00 97.06 131 GLU A O 1
ATOM 1089 N N . PHE A 1 132 ? 7.481 16.042 -7.988 1.00 98.06 132 PHE A N 1
ATOM 1090 C CA . PHE A 1 132 ? 7.540 14.830 -7.167 1.00 98.06 132 PHE A CA 1
ATOM 1091 C C . PHE A 1 132 ? 8.480 13.760 -7.715 1.00 98.06 132 PHE A C 1
ATOM 1093 O O . PHE A 1 132 ? 8.997 12.970 -6.921 1.00 98.06 132 PHE A O 1
ATOM 1100 N N . PHE A 1 133 ? 8.724 13.746 -9.025 1.00 98.38 133 PHE A N 1
ATOM 1101 C CA . PHE A 1 133 ? 9.525 12.723 -9.685 1.00 98.38 133 PHE A CA 1
ATOM 1102 C C . PHE A 1 133 ? 10.536 13.322 -10.660 1.00 98.38 133 PHE A C 1
ATOM 1104 O O . PHE A 1 133 ? 10.264 14.320 -11.325 1.00 98.38 133 PHE A O 1
ATOM 1111 N N . ASP A 1 134 ? 11.691 12.674 -10.750 1.00 98.00 134 ASP A N 1
ATOM 1112 C CA . ASP A 1 134 ? 12.582 12.762 -11.901 1.00 98.00 134 ASP A CA 1
ATOM 1113 C C . ASP A 1 134 ? 12.278 11.612 -12.870 1.00 98.00 134 ASP A C 1
ATOM 1115 O O . ASP A 1 134 ? 11.711 10.585 -12.485 1.00 98.00 134 ASP A O 1
ATOM 1119 N N . PHE A 1 135 ? 12.657 11.782 -14.134 1.00 97.12 135 PHE A N 1
ATOM 1120 C CA . PHE A 1 135 ? 12.370 10.833 -15.205 1.00 97.12 135 PHE A CA 1
ATOM 1121 C C . PHE A 1 135 ? 13.659 10.170 -15.674 1.00 97.12 135 PHE A C 1
ATOM 1123 O O . PHE A 1 135 ? 14.681 10.827 -15.869 1.00 97.12 135 PHE A O 1
ATOM 1130 N N . ALA A 1 136 ? 13.603 8.862 -15.881 1.00 95.31 136 ALA A N 1
ATOM 1131 C CA . ALA A 1 136 ? 14.708 8.061 -16.372 1.00 95.31 136 ALA A CA 1
ATOM 1132 C C . ALA A 1 136 ? 14.223 7.074 -17.432 1.00 95.31 136 ALA A C 1
ATOM 1134 O O . ALA A 1 136 ? 13.049 6.701 -17.484 1.00 95.31 136 ALA A O 1
ATOM 1135 N N . LYS A 1 137 ? 15.155 6.614 -18.269 1.00 93.06 137 LYS A N 1
ATOM 1136 C CA . LYS A 1 137 ? 14.872 5.569 -19.252 1.00 93.06 137 LYS A CA 1
ATOM 1137 C C . LYS A 1 137 ? 14.350 4.315 -18.548 1.00 93.06 137 LYS A C 1
ATOM 1139 O O . LYS A 1 137 ? 14.920 3.892 -17.540 1.00 93.06 137 LYS A O 1
ATOM 1144 N N . ALA A 1 138 ? 13.311 3.711 -19.122 1.00 89.88 138 ALA A N 1
ATOM 1145 C CA . ALA A 1 138 ? 12.795 2.432 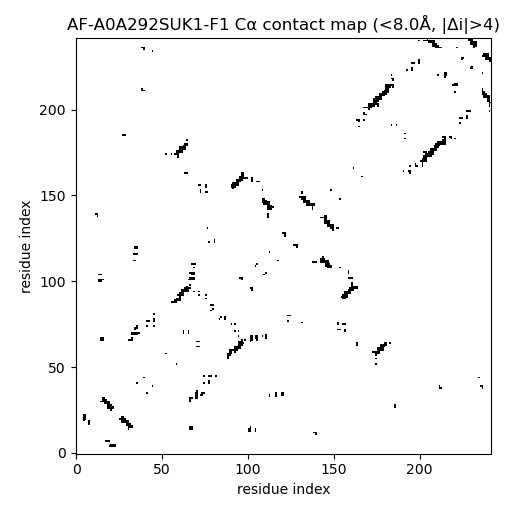-18.666 1.00 89.88 138 ALA A CA 1
ATOM 1146 C C . ALA A 1 138 ? 13.912 1.383 -18.594 1.00 89.88 138 ALA A C 1
ATOM 1148 O O . ALA A 1 138 ? 14.660 1.169 -19.554 1.00 89.88 138 ALA A O 1
ATOM 1149 N N . LYS A 1 139 ? 14.029 0.733 -17.434 1.00 82.25 139 LYS A N 1
ATOM 1150 C CA . LYS A 1 139 ? 14.947 -0.398 -17.253 1.00 82.25 139 LYS A CA 1
ATOM 1151 C C . LYS A 1 139 ? 14.319 -1.722 -17.660 1.00 82.25 139 LYS A C 1
ATOM 1153 O O . LYS A 1 139 ? 15.053 -2.629 -18.030 1.00 82.25 139 LYS A O 1
ATOM 1158 N N . ASN A 1 140 ? 12.996 -1.831 -17.581 1.00 82.56 140 ASN A N 1
ATOM 1159 C CA . ASN A 1 140 ? 12.233 -2.987 -18.025 1.00 82.56 140 ASN A CA 1
ATOM 1160 C C . ASN A 1 140 ? 11.598 -2.685 -19.401 1.00 82.56 140 ASN A C 1
ATOM 1162 O O . ASN A 1 140 ? 10.929 -1.664 -19.514 1.00 82.56 140 ASN A O 1
ATOM 1166 N N . PRO A 1 141 ? 11.763 -3.543 -20.429 1.00 83.56 141 PRO A N 1
ATOM 1167 C CA . PRO A 1 141 ? 11.147 -3.376 -21.746 1.00 83.56 141 PRO A CA 1
ATOM 1168 C C . PRO A 1 141 ? 9.617 -3.334 -21.740 1.00 83.56 141 PRO A C 1
ATOM 1170 O O . PRO A 1 141 ? 9.026 -2.961 -22.743 1.00 83.56 141 PRO A O 1
ATOM 1173 N N . GLN A 1 142 ? 8.973 -3.772 -20.656 1.00 85.38 142 GLN A N 1
ATOM 1174 C CA . GLN A 1 142 ? 7.525 -3.665 -20.481 1.00 85.38 142 GLN A CA 1
ATOM 1175 C C . GLN A 1 142 ? 7.088 -2.333 -19.850 1.00 85.38 142 GLN A C 1
ATOM 1177 O O . GLN A 1 142 ? 5.897 -2.173 -19.585 1.00 85.38 142 GLN A O 1
ATOM 1182 N N . ASP A 1 143 ? 8.016 -1.441 -19.505 1.00 91.12 143 ASP A N 1
ATOM 1183 C CA . ASP A 1 143 ? 7.729 -0.092 -19.015 1.00 91.12 143 ASP A CA 1
ATOM 1184 C C . ASP A 1 143 ? 8.062 0.930 -20.104 1.00 91.12 143 ASP A C 1
ATOM 1186 O O . ASP A 1 143 ? 9.069 0.793 -20.799 1.00 91.12 143 ASP A O 1
ATOM 1190 N N . ASP A 1 144 ? 7.251 1.979 -20.206 1.00 94.31 144 ASP A N 1
ATOM 1191 C CA . ASP A 1 144 ? 7.476 3.066 -21.162 1.00 94.31 144 ASP A CA 1
ATOM 1192 C C . ASP A 1 144 ? 8.533 4.039 -20.612 1.00 94.31 144 ASP A C 1
ATOM 1194 O O . ASP A 1 144 ? 9.400 4.541 -21.333 1.00 94.31 144 ASP A O 1
ATOM 1198 N N . ILE A 1 145 ? 8.517 4.266 -19.293 1.00 95.44 145 ILE A N 1
ATOM 1199 C CA . ILE A 1 145 ? 9.446 5.162 -18.598 1.00 95.44 145 ILE A CA 1
ATOM 1200 C C . ILE A 1 145 ? 9.654 4.739 -17.141 1.00 95.44 145 ILE A C 1
ATOM 1202 O O . ILE A 1 145 ? 8.899 3.945 -16.584 1.00 95.44 145 ILE A O 1
ATOM 1206 N N . THR A 1 146 ? 10.702 5.248 -16.495 1.00 95.12 146 THR A N 1
ATOM 1207 C CA . THR A 1 146 ? 10.934 5.070 -15.057 1.00 95.12 146 THR A CA 1
ATOM 1208 C C . THR A 1 146 ? 10.840 6.407 -14.338 1.00 95.12 146 THR A C 1
ATOM 1210 O O . THR A 1 146 ? 11.515 7.364 -14.709 1.00 95.12 146 THR A O 1
ATOM 1213 N N . LEU A 1 147 ? 10.034 6.453 -13.279 1.00 96.81 147 LEU A N 1
ATOM 1214 C CA . LEU A 1 147 ? 9.980 7.575 -12.351 1.00 96.81 147 LEU A CA 1
ATOM 1215 C C . LEU A 1 147 ? 10.897 7.329 -11.154 1.00 96.81 147 LEU A C 1
ATOM 1217 O O . LEU A 1 147 ? 10.953 6.221 -10.617 1.00 96.81 147 LEU A O 1
ATOM 1221 N N . ILE A 1 148 ? 11.570 8.388 -10.712 1.00 97.31 148 ILE A N 1
ATOM 1222 C CA . ILE A 1 148 ? 12.423 8.396 -9.524 1.00 97.31 148 ILE A CA 1
ATOM 1223 C C . ILE A 1 148 ? 11.841 9.396 -8.516 1.00 97.31 148 ILE A C 1
ATOM 1225 O O . ILE A 1 148 ? 11.854 10.596 -8.790 1.00 97.31 148 ILE A O 1
ATOM 1229 N N . PRO A 1 149 ? 11.314 8.955 -7.356 1.00 98.06 149 PRO A N 1
ATOM 1230 C CA . PRO A 1 149 ? 10.775 9.853 -6.341 1.00 98.06 149 PRO A CA 1
ATOM 1231 C C . PRO A 1 149 ? 11.835 10.831 -5.834 1.00 98.06 149 PRO A C 1
ATOM 1233 O O . PRO A 1 149 ? 12.904 10.425 -5.368 1.00 98.06 149 PRO A O 1
ATOM 1236 N N . LYS A 1 150 ? 11.499 12.122 -5.838 1.00 98.38 150 LYS A N 1
ATOM 1237 C CA . LYS A 1 150 ? 12.326 13.170 -5.234 1.00 98.38 150 LYS A CA 1
ATOM 1238 C C . LYS A 1 150 ? 12.402 13.008 -3.713 1.00 98.38 150 LYS A C 1
ATOM 1240 O O . LYS A 1 150 ? 11.474 12.443 -3.121 1.00 98.38 150 LYS A O 1
ATOM 1245 N N . PRO A 1 151 ? 13.438 13.554 -3.041 1.00 97.75 151 PRO A N 1
ATOM 1246 C CA . PRO A 1 151 ? 13.647 13.379 -1.600 1.00 97.75 151 PRO A CA 1
ATOM 1247 C C . PRO A 1 151 ? 12.400 13.625 -0.744 1.00 97.75 151 PRO A C 1
ATOM 1249 O O . PRO A 1 151 ? 12.063 12.784 0.082 1.00 97.75 151 PRO A O 1
ATOM 1252 N N . LYS A 1 152 ? 11.642 14.695 -1.028 1.00 96.69 152 LYS A N 1
ATOM 1253 C CA . LYS A 1 152 ? 10.414 15.058 -0.298 1.00 96.69 152 LYS A CA 1
ATOM 1254 C C . LYS A 1 152 ? 9.319 13.982 -0.306 1.00 96.69 152 LYS A C 1
ATOM 1256 O O . LYS A 1 152 ? 8.478 13.978 0.585 1.00 96.69 152 LYS A O 1
ATOM 1261 N N . LEU A 1 153 ? 9.289 13.125 -1.330 1.00 97.81 153 LEU A N 1
ATOM 1262 C CA . LEU A 1 153 ? 8.363 11.997 -1.451 1.00 97.81 153 LEU A CA 1
ATOM 1263 C C . LEU A 1 153 ? 9.033 10.709 -0.958 1.00 97.81 153 LEU A C 1
ATOM 1265 O O . LEU A 1 153 ? 8.422 9.947 -0.212 1.00 97.81 153 LEU A O 1
ATOM 1269 N N . LYS A 1 154 ? 10.304 10.499 -1.324 1.00 97.62 154 LYS A N 1
ATOM 1270 C CA . LYS A 1 154 ? 11.111 9.339 -0.922 1.00 97.62 154 LYS A CA 1
ATOM 1271 C C . LYS A 1 154 ? 11.182 9.178 0.597 1.00 97.62 154 LYS A C 1
ATOM 1273 O O . LYS A 1 154 ? 10.986 8.082 1.104 1.00 97.62 154 LYS A O 1
ATOM 1278 N N . GLU A 1 155 ? 11.368 10.271 1.335 1.00 97.50 155 GLU A N 1
ATOM 1279 C CA . GLU A 1 155 ? 11.454 10.265 2.803 1.00 97.50 155 GLU A CA 1
ATOM 1280 C C . GLU A 1 155 ? 10.131 9.912 3.512 1.00 97.50 155 GLU A C 1
ATOM 1282 O O . GLU A 1 155 ? 10.113 9.693 4.723 1.00 97.50 155 GLU A O 1
ATOM 1287 N N . LYS A 1 156 ? 9.003 9.876 2.788 1.00 98.62 156 LYS A N 1
ATOM 1288 C CA . LYS A 1 156 ? 7.685 9.559 3.361 1.00 98.62 156 LYS A CA 1
ATOM 1289 C C . LYS A 1 156 ? 7.426 8.064 3.485 1.00 98.62 156 LYS A C 1
ATOM 1291 O O . LYS A 1 156 ? 6.450 7.685 4.134 1.00 98.62 156 LYS A O 1
ATOM 1296 N N . VAL A 1 157 ? 8.272 7.227 2.889 1.00 98.69 157 VAL A N 1
ATOM 1297 C CA . VAL A 1 157 ? 8.101 5.774 2.855 1.00 98.69 157 VAL A CA 1
ATOM 1298 C C . VAL A 1 157 ? 9.360 5.090 3.375 1.00 98.69 157 VAL A C 1
ATOM 1300 O O . VAL A 1 157 ? 10.472 5.406 2.960 1.00 98.69 157 VAL A O 1
ATOM 1303 N N . VAL A 1 158 ? 9.186 4.125 4.275 1.00 98.56 158 VAL A N 1
ATOM 1304 C CA . VAL A 1 158 ? 10.270 3.287 4.803 1.00 98.56 158 VAL A CA 1
ATOM 1305 C C . VAL A 1 158 ? 10.041 1.855 4.346 1.00 98.56 158 VAL A C 1
ATOM 1307 O O . VAL A 1 158 ? 8.972 1.305 4.595 1.00 98.56 158 VAL A O 1
ATOM 1310 N N . PHE A 1 159 ? 11.041 1.258 3.693 1.00 98.56 159 PHE A N 1
ATOM 1311 C CA . PHE A 1 159 ? 10.961 -0.094 3.134 1.00 98.56 159 PHE A CA 1
ATOM 1312 C C . PHE A 1 159 ? 11.718 -1.120 3.979 1.00 98.56 159 PHE A C 1
ATOM 1314 O O . PHE A 1 159 ? 12.938 -1.009 4.162 1.00 98.56 159 PHE A O 1
ATOM 1321 N N . THR A 1 160 ? 11.013 -2.168 4.402 1.00 98.12 160 THR A N 1
ATOM 1322 C CA . THR A 1 160 ? 11.561 -3.257 5.224 1.00 98.12 160 THR A CA 1
ATOM 1323 C C . THR A 1 160 ? 11.149 -4.615 4.671 1.00 98.12 160 THR A C 1
ATOM 1325 O O . THR A 1 160 ? 9.983 -4.827 4.356 1.00 98.12 160 THR A O 1
ATOM 1328 N N . GLN A 1 161 ? 12.084 -5.563 4.588 1.00 97.81 161 GLN A N 1
ATOM 1329 C CA . GLN A 1 161 ? 11.725 -6.944 4.270 1.00 97.81 161 GLN A CA 1
ATOM 1330 C C . GLN A 1 161 ? 11.045 -7.590 5.480 1.00 97.81 161 GLN A C 1
ATOM 1332 O O . GLN A 1 161 ? 11.633 -7.616 6.563 1.00 97.81 161 GLN A O 1
ATOM 1337 N N . ALA A 1 162 ? 9.829 -8.106 5.311 1.00 96.94 162 ALA A N 1
ATOM 1338 C CA . ALA A 1 162 ? 9.067 -8.697 6.403 1.00 96.94 162 ALA A CA 1
ATOM 1339 C C . ALA A 1 162 ? 8.038 -9.742 5.941 1.00 96.94 162 ALA A C 1
ATOM 1341 O O . ALA A 1 162 ? 7.603 -9.763 4.790 1.00 96.94 162 ALA A O 1
ATOM 1342 N N . ASP A 1 163 ? 7.649 -10.620 6.865 1.00 97.06 163 ASP A N 1
ATOM 1343 C CA . ASP A 1 163 ? 6.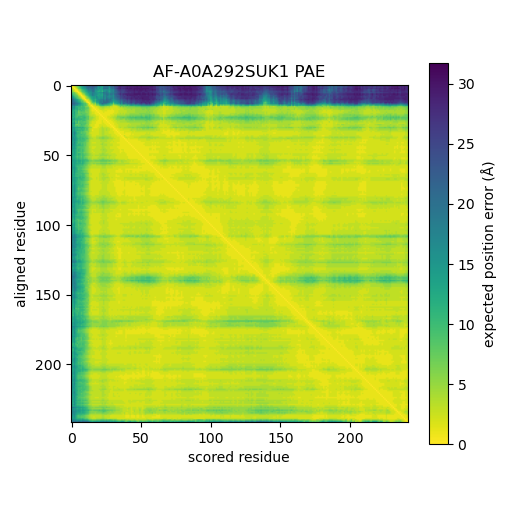635 -11.658 6.661 1.00 97.06 163 ASP A CA 1
ATOM 1344 C C . ASP A 1 163 ? 5.350 -11.241 7.384 1.00 97.06 163 ASP A C 1
ATOM 1346 O O . ASP A 1 163 ? 5.339 -11.122 8.612 1.00 97.06 163 ASP A O 1
ATOM 1350 N N . ILE A 1 164 ? 4.262 -11.068 6.629 1.00 97.69 164 ILE A N 1
ATOM 1351 C CA . ILE A 1 164 ? 2.984 -10.557 7.142 1.00 97.69 164 ILE A CA 1
ATOM 1352 C C . ILE A 1 164 ? 2.431 -11.401 8.291 1.00 97.69 164 ILE A C 1
ATOM 1354 O O . ILE A 1 164 ? 1.832 -10.869 9.225 1.00 97.69 164 ILE A O 1
ATOM 1358 N N . LEU A 1 165 ? 2.667 -12.716 8.256 1.00 97.56 165 LEU A N 1
ATOM 1359 C CA . LEU A 1 165 ? 2.187 -13.645 9.276 1.00 97.56 165 LEU A CA 1
ATOM 1360 C C . LEU A 1 165 ? 2.984 -13.536 10.573 1.00 97.56 165 LEU A C 1
ATOM 1362 O O . LEU A 1 165 ? 2.490 -13.957 11.611 1.00 97.56 165 LEU A O 1
ATOM 1366 N N . LYS A 1 166 ? 4.212 -13.006 10.528 1.00 96.38 166 LYS A N 1
ATOM 1367 C CA . LYS A 1 166 ? 5.024 -12.743 11.724 1.00 96.38 166 LYS A CA 1
ATOM 1368 C C . LYS A 1 166 ? 4.754 -11.348 12.266 1.00 96.38 166 LYS A C 1
ATOM 1370 O O . LYS A 1 166 ? 4.575 -11.188 13.469 1.00 96.38 166 LYS A O 1
ATOM 1375 N N . ASP A 1 167 ? 4.675 -10.368 11.374 1.00 94.31 167 ASP A N 1
ATOM 1376 C CA . ASP A 1 167 ? 4.504 -8.952 11.705 1.00 94.31 167 ASP A CA 1
ATOM 1377 C C . ASP A 1 167 ? 3.174 -8.636 12.388 1.00 94.31 167 ASP A C 1
ATOM 1379 O O . ASP A 1 167 ? 3.071 -7.648 13.110 1.00 94.31 167 ASP A O 1
ATOM 1383 N N . THR A 1 168 ? 2.160 -9.471 12.169 1.00 95.56 168 THR A N 1
ATOM 1384 C CA . THR A 1 168 ? 0.830 -9.300 12.764 1.00 95.56 168 THR A CA 1
ATOM 1385 C C . THR A 1 168 ? 0.684 -9.962 14.134 1.00 95.56 168 THR A C 1
ATOM 1387 O O . THR A 1 168 ? -0.286 -9.678 14.828 1.00 95.56 168 THR A O 1
ATOM 1390 N N . THR A 1 169 ? 1.656 -10.771 14.582 1.00 94.50 169 THR A N 1
ATOM 1391 C CA . THR A 1 169 ? 1.558 -11.552 15.837 1.00 94.50 169 THR A CA 1
ATOM 1392 C C . THR A 1 169 ? 1.615 -10.726 17.119 1.00 94.50 169 THR A C 1
ATOM 1394 O O . THR A 1 169 ? 1.212 -11.214 18.173 1.00 94.50 169 THR A O 1
ATOM 1397 N N . GLN A 1 170 ? 2.098 -9.487 17.046 1.00 93.31 170 GLN A N 1
ATOM 1398 C CA . GLN A 1 170 ? 2.202 -8.580 18.185 1.00 93.31 170 GLN A CA 1
ATOM 1399 C C . GLN A 1 170 ? 1.155 -7.476 18.086 1.00 93.31 170 GLN A C 1
ATOM 1401 O O . GLN A 1 170 ? 0.761 -7.084 16.988 1.00 93.31 170 GLN A O 1
ATOM 1406 N N . LYS A 1 171 ? 0.740 -6.941 19.241 1.00 95.31 171 LYS A N 1
ATOM 1407 C CA . LYS A 1 171 ? -0.176 -5.798 19.298 1.00 95.31 171 LYS A CA 1
ATOM 1408 C C . LYS A 1 171 ? 0.380 -4.627 18.492 1.00 95.31 171 LYS A C 1
ATOM 1410 O O . LYS A 1 171 ? 1.494 -4.166 18.736 1.00 95.31 171 LYS A O 1
ATOM 1415 N N . LEU A 1 172 ? -0.431 -4.135 17.566 1.00 93.75 172 LEU A N 1
ATOM 1416 C CA . LEU A 1 172 ? -0.148 -2.943 16.784 1.00 93.75 172 LEU A CA 1
ATOM 1417 C C . LEU A 1 172 ? -0.722 -1.709 17.499 1.00 93.75 172 LEU A C 1
ATOM 1419 O O . LEU A 1 172 ? -1.706 -1.831 18.235 1.00 93.75 172 LEU A O 1
ATOM 1423 N N . PRO A 1 173 ? -0.136 -0.514 17.297 1.00 93.75 173 PRO A N 1
ATOM 1424 C CA . PRO A 1 173 ? -0.687 0.722 17.839 1.00 93.75 173 PRO A CA 1
ATOM 1425 C C . PRO A 1 173 ? -2.145 0.935 17.421 1.00 93.75 173 PRO A C 1
ATOM 1427 O O . PRO A 1 173 ? -2.563 0.517 16.337 1.00 93.75 173 PRO A O 1
ATOM 1430 N N . ASP A 1 174 ? -2.912 1.637 18.250 1.00 94.75 174 ASP A N 1
ATOM 1431 C CA . ASP A 1 174 ? -4.217 2.128 17.816 1.00 94.75 174 ASP A CA 1
ATOM 1432 C C . ASP A 1 174 ? -4.066 3.179 16.700 1.00 94.75 174 ASP A C 1
ATOM 1434 O O . ASP A 1 174 ? -2.976 3.717 16.484 1.00 94.75 174 ASP A O 1
ATOM 1438 N N . ASN A 1 175 ? -5.149 3.463 15.973 1.00 97.69 175 ASN A N 1
ATOM 1439 C CA . ASN A 1 175 ? -5.119 4.281 14.752 1.00 97.69 175 ASN A CA 1
ATOM 1440 C C . ASN A 1 175 ? -4.162 3.721 13.681 1.00 97.69 175 ASN A C 1
ATOM 1442 O O . ASN A 1 175 ? -3.418 4.471 13.040 1.00 97.69 175 ASN A O 1
ATOM 1446 N N . THR A 1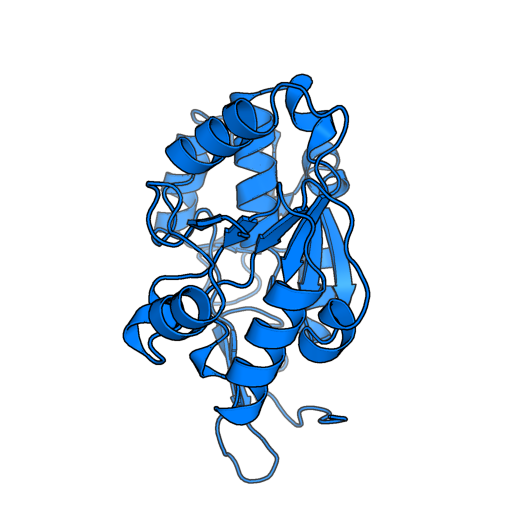 176 ? -4.154 2.398 13.496 1.00 98.56 176 THR A N 1
ATOM 1447 C CA . THR A 1 176 ? -3.366 1.754 12.441 1.00 98.56 176 THR A CA 1
ATOM 1448 C C . THR A 1 176 ? -4.174 1.632 11.150 1.00 98.56 176 THR A C 1
ATOM 1450 O O . THR A 1 176 ? -5.285 1.118 11.152 1.00 98.56 176 THR A O 1
ATOM 1453 N N . VAL A 1 177 ? -3.596 2.042 10.024 1.00 98.81 177 VAL 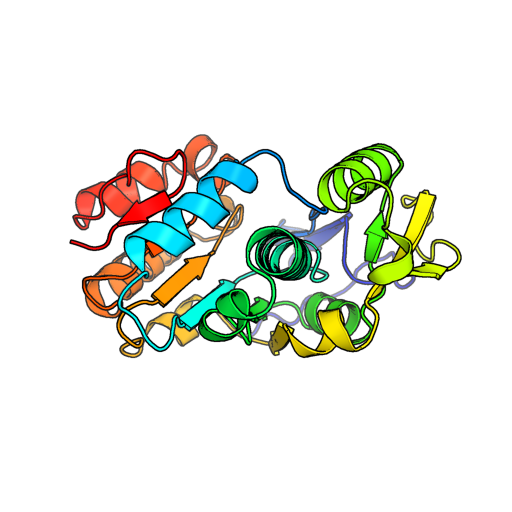A N 1
ATOM 1454 C CA . VAL A 1 177 ? -4.091 1.739 8.677 1.00 98.81 177 VAL A CA 1
ATOM 1455 C C . VAL A 1 177 ? -3.241 0.603 8.126 1.00 98.81 177 VAL A C 1
ATOM 1457 O O . VAL A 1 177 ? -2.087 0.822 7.755 1.00 98.81 177 VAL A O 1
ATOM 1460 N N . PHE A 1 178 ? -3.788 -0.610 8.109 1.00 98.75 178 PHE A N 1
ATOM 1461 C CA . PHE A 1 178 ? -3.091 -1.809 7.658 1.00 98.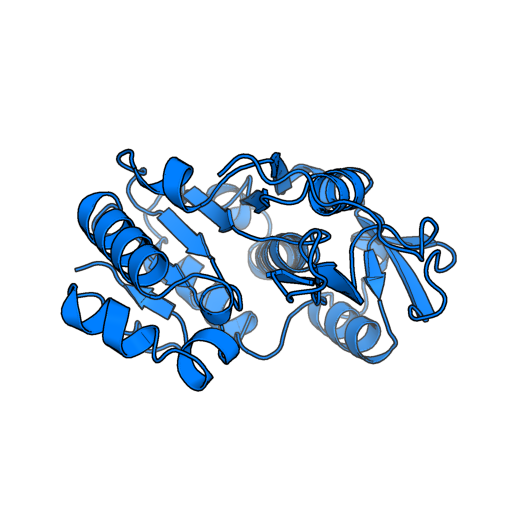75 178 PHE A CA 1
ATOM 1462 C C . PHE A 1 178 ? -3.540 -2.188 6.244 1.00 98.75 178 PHE A C 1
ATOM 1464 O O . PHE A 1 178 ? -4.619 -2.741 6.050 1.00 98.75 178 PHE A O 1
ATOM 1471 N N . MET A 1 179 ? -2.721 -1.885 5.241 1.00 98.75 179 MET A N 1
ATOM 1472 C CA . MET A 1 179 ? -2.976 -2.239 3.844 1.00 98.75 179 MET A CA 1
ATOM 1473 C C . MET A 1 179 ? -2.278 -3.558 3.506 1.00 98.75 179 MET A C 1
ATOM 1475 O O . MET A 1 179 ? -1.084 -3.704 3.761 1.00 98.75 179 MET A O 1
ATOM 1479 N N . CYS A 1 180 ? -3.008 -4.512 2.935 1.00 97.81 180 CYS A N 1
ATOM 1480 C CA . CYS A 1 180 ? -2.490 -5.804 2.476 1.00 97.81 180 CYS A CA 1
ATOM 1481 C C . CYS A 1 180 ? -3.267 -6.267 1.236 1.00 97.81 180 CYS A C 1
ATOM 1483 O O . CYS A 1 180 ? -3.994 -7.260 1.252 1.00 97.81 180 CYS A O 1
ATOM 1485 N N . ARG A 1 181 ? -3.156 -5.478 0.166 1.00 98.06 181 ARG A N 1
ATOM 1486 C CA . ARG A 1 181 ? -4.025 -5.557 -1.010 1.00 98.06 181 ARG A CA 1
ATOM 1487 C C . ARG A 1 181 ? -3.483 -6.546 -2.040 1.00 98.06 181 ARG A C 1
ATOM 1489 O O . ARG A 1 181 ? -2.293 -6.565 -2.331 1.00 98.06 181 ARG A O 1
ATOM 1496 N N . ASN A 1 182 ? -4.379 -7.333 -2.628 1.00 97.31 182 ASN A N 1
ATOM 1497 C CA . ASN A 1 182 ? -4.124 -8.278 -3.719 1.00 97.31 182 ASN A CA 1
ATOM 1498 C C . ASN A 1 182 ? -3.103 -9.386 -3.397 1.00 97.31 182 ASN A C 1
ATOM 1500 O O . ASN A 1 182 ? -2.403 -9.863 -4.295 1.00 97.31 182 ASN A O 1
ATOM 1504 N N . ILE A 1 183 ? -3.031 -9.810 -2.135 1.00 96.69 183 ILE A N 1
ATOM 1505 C CA . ILE A 1 183 ? -2.089 -10.836 -1.663 1.00 96.69 183 ILE A CA 1
ATOM 1506 C C . ILE A 1 183 ? -2.732 -12.064 -1.043 1.00 96.69 183 ILE A C 1
ATOM 1508 O O . ILE A 1 183 ? -2.104 -13.123 -0.994 1.00 96.69 183 ILE A O 1
ATOM 1512 N N . TRP A 1 184 ? -3.982 -11.959 -0.601 1.00 97.88 184 TRP A N 1
ATOM 1513 C CA . TRP A 1 184 ? -4.671 -13.044 0.086 1.00 97.88 184 TRP A CA 1
ATOM 1514 C C . TRP A 1 184 ? -4.794 -14.313 -0.765 1.00 97.88 184 TRP A C 1
ATOM 1516 O O . TRP A 1 184 ? -4.599 -15.402 -0.214 1.00 97.88 184 TRP A O 1
ATOM 1526 N N . PRO A 1 185 ? -5.002 -14.234 -2.096 1.00 97.25 185 PRO A N 1
ATOM 1527 C CA . PRO A 1 185 ? -5.086 -15.427 -2.929 1.00 97.25 185 PRO A CA 1
ATOM 1528 C C . PRO A 1 185 ? -3.800 -16.259 -2.953 1.00 97.25 185 PRO A C 1
ATOM 1530 O O . PRO A 1 185 ? -3.875 -17.469 -3.147 1.00 97.25 185 PRO A O 1
ATOM 1533 N N . TYR A 1 186 ? -2.637 -15.655 -2.686 1.00 95.75 186 TYR A N 1
ATOM 1534 C CA . TYR A 1 186 ? -1.352 -16.364 -2.630 1.00 95.75 186 TYR A CA 1
ATOM 1535 C C . TYR A 1 186 ? -1.076 -17.028 -1.272 1.00 95.75 186 TYR A C 1
ATOM 1537 O O . TYR A 1 186 ? -0.144 -17.824 -1.142 1.00 95.75 186 TYR A O 1
ATOM 1545 N N . LEU A 1 187 ? -1.878 -16.732 -0.247 1.00 96.50 187 LEU A N 1
ATOM 1546 C CA . LEU A 1 187 ? -1.829 -17.430 1.034 1.00 96.50 187 LEU A CA 1
ATOM 1547 C C . LEU A 1 187 ? -2.605 -18.751 0.940 1.00 96.50 187 LEU A C 1
ATOM 1549 O O . LEU A 1 187 ? -3.640 -18.829 0.281 1.00 96.50 187 LEU A O 1
ATOM 1553 N N . SER A 1 188 ? -2.140 -19.783 1.649 1.00 96.00 188 SER A N 1
ATOM 1554 C CA . SER A 1 188 ? -2.954 -20.980 1.893 1.00 96.00 188 SER A CA 1
ATOM 1555 C C . SER A 1 188 ? -4.149 -20.646 2.787 1.00 96.00 188 SER A C 1
ATOM 1557 O O . SER A 1 188 ? -4.084 -19.696 3.568 1.00 96.00 188 SER A O 1
ATOM 1559 N N . ASP A 1 189 ? -5.207 -21.456 2.758 1.00 95.94 189 ASP A N 1
ATOM 1560 C CA . ASP A 1 189 ? -6.416 -21.215 3.566 1.00 95.94 189 ASP A CA 1
ATOM 1561 C C . ASP A 1 189 ? -6.120 -21.095 5.068 1.00 95.94 189 ASP A C 1
ATOM 1563 O O . ASP A 1 189 ? -6.634 -20.207 5.753 1.00 95.94 189 ASP A O 1
ATOM 1567 N N . ASN A 1 190 ? -5.196 -21.921 5.569 1.00 97.38 190 ASN A N 1
ATOM 1568 C CA . ASN A 1 190 ? -4.708 -21.827 6.944 1.00 97.38 190 ASN A CA 1
ATOM 1569 C C . ASN A 1 190 ? -4.013 -20.483 7.214 1.00 97.38 190 ASN A C 1
ATOM 1571 O O . ASN A 1 190 ? -4.219 -19.872 8.256 1.00 97.38 190 ASN A O 1
ATOM 1575 N N . ASN A 1 191 ? -3.198 -19.993 6.278 1.00 97.81 191 ASN A N 1
ATOM 1576 C CA . ASN A 1 191 ? -2.504 -18.717 6.440 1.00 97.81 191 ASN A CA 1
ATOM 1577 C C . ASN A 1 191 ? -3.445 -17.511 6.301 1.00 97.81 191 ASN A C 1
ATOM 1579 O O . ASN A 1 191 ? -3.240 -16.530 7.008 1.00 97.81 191 ASN A O 1
ATOM 1583 N N . ARG A 1 192 ? -4.491 -17.582 5.463 1.00 98.25 192 ARG A N 1
ATOM 1584 C CA . ARG A 1 192 ? -5.549 -16.552 5.395 1.00 98.25 192 ARG A CA 1
ATOM 1585 C C . ARG A 1 192 ? -6.280 -16.442 6.730 1.00 98.25 192 ARG A C 1
ATOM 1587 O O . ARG A 1 192 ? -6.404 -15.353 7.280 1.00 98.25 192 ARG A O 1
ATOM 1594 N N . THR A 1 193 ? -6.688 -17.588 7.276 1.00 97.69 193 THR A N 1
ATOM 1595 C CA . THR A 1 193 ? -7.343 -17.694 8.589 1.00 97.69 193 THR A CA 1
ATOM 1596 C C . THR A 1 193 ? -6.449 -17.110 9.682 1.00 97.69 193 THR A C 1
ATOM 1598 O O . THR A 1 193 ? -6.865 -16.193 10.382 1.00 97.69 193 THR A O 1
ATOM 1601 N N . LYS A 1 194 ? -5.182 -17.546 9.749 1.00 98.31 194 LYS A N 1
ATOM 1602 C CA . LYS A 1 194 ? -4.193 -17.039 10.714 1.00 98.31 194 LYS A CA 1
ATOM 1603 C C . LYS A 1 194 ? -3.970 -15.536 10.612 1.00 98.31 194 LYS A C 1
ATOM 1605 O O . LYS A 1 194 ? -3.920 -14.870 11.640 1.00 98.31 194 LYS A O 1
ATOM 1610 N N . LEU A 1 195 ? -3.821 -15.000 9.399 1.00 98.38 195 LEU A N 1
ATOM 1611 C CA . LEU A 1 195 ? -3.645 -13.564 9.197 1.00 98.38 195 LEU A CA 1
ATOM 1612 C C . LEU A 1 195 ? -4.857 -12.796 9.726 1.00 98.38 195 LEU A C 1
ATOM 1614 O O . LEU A 1 195 ? -4.699 -11.848 10.490 1.00 98.38 195 LEU A O 1
ATOM 1618 N N . ALA A 1 196 ? -6.063 -13.224 9.356 1.00 98.19 196 ALA A N 1
ATOM 1619 C CA . ALA A 1 196 ? -7.288 -12.565 9.778 1.00 98.19 196 ALA A CA 1
ATOM 1620 C C . ALA A 1 196 ? -7.503 -12.649 11.300 1.00 98.19 196 ALA A C 1
ATOM 1622 O O . ALA A 1 196 ? -7.864 -11.644 11.911 1.00 98.19 196 ALA A O 1
ATOM 1623 N N . ASP A 1 197 ? -7.235 -13.804 11.921 1.00 98.12 197 ASP A N 1
ATOM 1624 C CA . ASP A 1 197 ? -7.283 -13.974 13.382 1.00 98.12 197 ASP A CA 1
ATOM 1625 C C . ASP A 1 197 ? -6.287 -13.037 14.072 1.00 98.12 197 ASP A C 1
ATOM 1627 O O . ASP A 1 197 ? -6.630 -12.342 15.027 1.00 98.12 197 ASP A O 1
ATOM 1631 N N . SER A 1 198 ? -5.061 -12.963 13.548 1.00 97.88 198 SER A N 1
ATOM 1632 C CA . SER A 1 198 ? -4.013 -12.115 14.105 1.00 97.88 198 SER A CA 1
ATOM 1633 C C . SER A 1 198 ? -4.368 -10.631 14.008 1.00 97.88 198 SER A C 1
ATOM 1635 O O . SER A 1 198 ? -4.256 -9.906 14.994 1.00 97.88 198 SER A O 1
ATOM 1637 N N . LEU A 1 199 ? -4.895 -10.179 12.865 1.00 97.75 199 LEU A N 1
ATOM 1638 C CA . LEU A 1 199 ? -5.396 -8.811 12.705 1.00 97.75 199 LEU A CA 1
ATOM 1639 C C . LEU A 1 199 ? -6.559 -8.518 13.667 1.00 97.75 199 LEU A C 1
ATOM 1641 O O . LEU A 1 199 ? -6.582 -7.456 14.288 1.00 97.75 199 LEU A O 1
ATOM 1645 N N . ALA A 1 200 ? -7.501 -9.452 13.833 1.00 97.50 200 ALA A N 1
ATOM 1646 C CA . ALA A 1 200 ? -8.628 -9.307 14.758 1.00 97.50 200 ALA A CA 1
ATOM 1647 C C . ALA A 1 200 ? -8.187 -9.234 16.230 1.00 97.50 200 ALA A C 1
ATOM 1649 O O . ALA A 1 200 ? -8.808 -8.538 17.034 1.00 97.50 200 ALA A O 1
ATOM 1650 N N . GLN A 1 201 ? -7.118 -9.938 16.587 1.00 97.25 201 GLN A N 1
ATOM 1651 C CA . GLN A 1 201 ? -6.594 -9.963 17.948 1.00 97.25 201 GLN A CA 1
ATOM 1652 C C . GLN A 1 201 ? -5.709 -8.749 18.265 1.00 97.25 201 GLN A C 1
ATOM 1654 O O . GLN A 1 201 ? -5.734 -8.250 19.392 1.00 97.25 201 GLN A O 1
ATOM 1659 N N . ASN A 1 202 ? -4.916 -8.289 17.293 1.00 97.31 202 ASN A N 1
ATOM 1660 C CA . ASN A 1 202 ? -3.774 -7.414 17.557 1.00 97.31 202 ASN A CA 1
ATOM 1661 C C . ASN A 1 202 ? -3.915 -5.975 17.045 1.00 97.31 202 ASN A C 1
ATOM 1663 O O . ASN A 1 202 ? -3.130 -5.126 17.469 1.00 97.31 202 ASN A O 1
ATOM 1667 N N . LEU A 1 203 ? -4.882 -5.663 16.175 1.00 96.81 203 LEU A N 1
ATOM 1668 C CA . LEU A 1 203 ? -5.165 -4.274 15.793 1.00 96.81 203 LEU A CA 1
ATOM 1669 C C . LEU A 1 203 ? -5.960 -3.536 16.881 1.00 96.81 203 LEU A C 1
ATOM 1671 O O . LEU A 1 203 ? -6.899 -4.082 17.465 1.00 96.81 203 LEU A O 1
ATOM 1675 N N . GLY A 1 204 ? -5.618 -2.263 17.106 1.00 94.94 204 GLY A N 1
ATOM 1676 C CA . GLY A 1 204 ? -6.387 -1.366 17.973 1.00 94.94 204 GLY A CA 1
ATOM 1677 C C . GLY A 1 204 ? -7.766 -1.028 17.396 1.00 94.94 204 GLY A C 1
ATOM 1678 O O . GLY A 1 204 ? -7.965 -1.084 16.182 1.00 94.94 204 GLY A O 1
ATOM 1679 N N . LYS A 1 205 ? -8.719 -0.660 18.259 1.00 92.88 205 LYS A N 1
ATOM 1680 C CA . LYS A 1 205 ? -10.141 -0.472 17.905 1.00 92.88 205 LYS A CA 1
ATOM 1681 C C . LYS A 1 205 ? -10.383 0.578 16.817 1.00 92.88 205 LYS A C 1
ATOM 1683 O O . LYS A 1 205 ? -11.302 0.434 16.025 1.00 92.88 205 LYS A O 1
ATOM 1688 N N . ASN A 1 206 ? -9.548 1.609 16.726 1.00 96.44 206 ASN A N 1
ATOM 1689 C CA . ASN A 1 206 ? -9.687 2.672 15.730 1.00 96.44 206 ASN A CA 1
ATOM 1690 C C . ASN A 1 206 ? -8.926 2.368 14.425 1.00 96.44 206 ASN A C 1
ATOM 1692 O O . ASN A 1 206 ? -8.664 3.267 13.621 1.00 96.44 206 ASN A O 1
ATOM 1696 N N . SER A 1 207 ? -8.541 1.112 14.203 1.00 98.25 207 SER A N 1
ATOM 1697 C CA . SER A 1 207 ? -7.726 0.695 13.060 1.00 98.25 207 SER A CA 1
ATOM 1698 C C . SER A 1 207 ? -8.556 0.241 11.860 1.00 98.25 207 SER A C 1
ATOM 1700 O O . SER A 1 207 ? -9.734 -0.102 11.972 1.00 98.25 207 SER A O 1
ATOM 1702 N N . LEU A 1 208 ? -7.901 0.228 10.702 1.00 98.62 208 LEU A N 1
ATOM 1703 C CA . LEU A 1 208 ? -8.444 -0.204 9.422 1.00 98.62 208 LEU A CA 1
ATOM 1704 C C . LEU A 1 208 ? -7.636 -1.366 8.852 1.00 98.62 208 LEU A C 1
ATOM 1706 O O . LEU A 1 208 ? -6.408 -1.386 8.968 1.00 98.62 208 LEU A O 1
ATOM 1710 N N . VAL A 1 209 ? -8.322 -2.260 8.148 1.00 98.62 209 VAL A N 1
ATOM 1711 C CA . VAL A 1 209 ? -7.730 -3.217 7.211 1.00 98.62 209 VAL A CA 1
ATOM 1712 C C . VAL A 1 209 ? -8.167 -2.831 5.802 1.00 98.62 209 VAL A C 1
ATOM 1714 O O . VAL A 1 209 ? -9.357 -2.665 5.543 1.00 98.62 209 VAL A O 1
ATOM 1717 N N . VAL A 1 210 ? -7.210 -2.673 4.889 1.00 98.75 210 VAL A N 1
ATOM 1718 C CA . VAL A 1 210 ? -7.471 -2.365 3.478 1.00 98.75 210 VAL A CA 1
ATOM 1719 C C . VAL A 1 210 ? -7.014 -3.536 2.625 1.00 98.75 210 VAL A C 1
ATOM 1721 O O . VAL A 1 210 ? -5.830 -3.885 2.630 1.00 98.75 210 VAL A O 1
ATOM 1724 N N . ILE A 1 211 ? -7.948 -4.115 1.880 1.00 98.50 211 ILE A N 1
ATOM 1725 C CA . ILE A 1 211 ? -7.697 -5.216 0.945 1.00 98.50 211 ILE A CA 1
ATOM 1726 C C . ILE A 1 211 ? -7.845 -4.723 -0.501 1.00 98.50 211 ILE A C 1
ATOM 1728 O O . ILE A 1 211 ? -8.025 -3.530 -0.762 1.00 98.50 211 ILE A O 1
ATOM 1732 N N . GLY A 1 212 ? -7.671 -5.610 -1.468 1.00 97.31 212 GLY A N 1
ATOM 1733 C CA . GLY A 1 212 ? -7.899 -5.328 -2.877 1.00 97.31 212 GLY A CA 1
ATOM 1734 C C . GLY A 1 212 ? -9.018 -6.187 -3.448 1.00 97.31 212 GLY A C 1
ATOM 1735 O O . GLY A 1 212 ? -9.383 -7.224 -2.900 1.00 97.31 212 GLY A O 1
ATOM 1736 N N . ASP A 1 213 ? -9.515 -5.796 -4.616 1.00 96.19 213 ASP A N 1
ATOM 1737 C CA . ASP A 1 213 ? -10.613 -6.496 -5.294 1.00 96.19 213 ASP A CA 1
ATOM 1738 C C . ASP A 1 213 ? -10.240 -7.951 -5.658 1.00 96.19 213 ASP A C 1
ATOM 1740 O O . ASP A 1 213 ? -11.051 -8.873 -5.577 1.00 96.19 213 ASP A O 1
ATOM 1744 N N . PHE A 1 214 ? -8.960 -8.194 -5.970 1.00 96.38 214 PHE A N 1
ATOM 1745 C CA . PHE A 1 214 ? -8.437 -9.548 -6.194 1.00 96.38 214 PHE A CA 1
ATOM 1746 C C . PHE A 1 214 ? -8.617 -10.472 -4.974 1.00 96.38 214 PHE A C 1
ATOM 1748 O O . PHE A 1 214 ? -8.835 -11.669 -5.160 1.00 96.38 214 PHE A O 1
ATOM 1755 N N . ASP A 1 215 ? -8.559 -9.928 -3.753 1.00 97.88 215 ASP A N 1
ATOM 1756 C CA . ASP A 1 215 ? -8.687 -10.698 -2.510 1.00 97.88 215 ASP A CA 1
ATOM 1757 C C . ASP A 1 215 ? -10.129 -11.172 -2.293 1.00 97.88 215 ASP A C 1
ATOM 1759 O O . ASP A 1 215 ? -10.364 -12.323 -1.927 1.00 97.88 215 ASP A O 1
ATOM 1763 N N . ILE A 1 216 ? -11.106 -10.311 -2.585 1.00 96.56 216 ILE A N 1
ATOM 1764 C CA . ILE A 1 216 ? -12.527 -10.669 -2.527 1.00 96.56 216 ILE A CA 1
ATOM 1765 C C . ILE A 1 216 ? -12.835 -11.710 -3.604 1.00 96.56 216 ILE A C 1
ATOM 1767 O O . ILE A 1 216 ? -13.268 -12.816 -3.292 1.00 96.56 216 ILE A O 1
ATOM 1771 N N . ARG A 1 217 ? -12.517 -11.412 -4.870 1.00 97.12 217 ARG A N 1
ATOM 1772 C CA . ARG A 1 217 ? -12.911 -12.259 -6.009 1.00 97.12 217 ARG A CA 1
ATOM 1773 C C . ARG A 1 217 ? -12.327 -13.671 -6.005 1.00 97.12 217 ARG A C 1
ATOM 1775 O O . ARG A 1 217 ? -12.893 -14.544 -6.653 1.00 97.12 217 ARG A O 1
ATOM 1782 N N . ASN A 1 218 ? -11.191 -13.898 -5.343 1.00 97.25 218 ASN A N 1
ATOM 1783 C CA . ASN A 1 218 ? -10.481 -15.182 -5.421 1.00 97.25 218 ASN A CA 1
ATOM 1784 C C . ASN A 1 218 ? -10.461 -15.959 -4.106 1.00 97.25 218 ASN A C 1
ATOM 1786 O O . ASN A 1 218 ? -10.173 -17.156 -4.122 1.00 97.25 218 ASN A O 1
ATOM 1790 N N . CYS A 1 219 ? -10.728 -15.315 -2.969 1.00 96.62 219 CYS A N 1
ATOM 1791 C CA . CYS A 1 219 ? -10.751 -16.014 -1.688 1.00 96.62 219 CYS A CA 1
ATOM 1792 C C . CYS A 1 219 ? -11.754 -15.469 -0.667 1.00 96.62 219 CYS A C 1
ATOM 1794 O O . CYS A 1 219 ? -11.646 -15.830 0.503 1.00 96.62 219 CYS A O 1
ATOM 1796 N N . ASN A 1 220 ? -12.734 -14.656 -1.089 1.00 97.25 220 ASN A N 1
ATOM 1797 C CA . ASN A 1 220 ? -13.800 -14.121 -0.230 1.00 97.25 220 ASN A CA 1
ATOM 1798 C C . ASN A 1 220 ? -13.244 -13.502 1.064 1.00 97.25 220 ASN A C 1
ATOM 1800 O O . ASN A 1 220 ? -13.724 -13.766 2.170 1.00 97.25 220 ASN A O 1
ATOM 1804 N N . THR A 1 221 ? -12.149 -12.744 0.943 1.00 98.06 221 THR A N 1
ATOM 1805 C CA . THR A 1 221 ? -11.439 -12.182 2.100 1.00 98.06 221 THR A CA 1
ATOM 1806 C C . THR A 1 221 ? -12.330 -11.279 2.953 1.00 98.06 221 THR A C 1
ATOM 1808 O O . THR A 1 221 ? -12.179 -11.242 4.171 1.00 98.06 221 THR A O 1
ATOM 1811 N N . ASP A 1 222 ? -13.289 -10.595 2.343 1.00 97.56 222 ASP A N 1
ATOM 1812 C CA . ASP A 1 222 ? -14.340 -9.847 3.028 1.00 97.56 222 ASP A CA 1
ATOM 1813 C C . ASP A 1 222 ? -15.133 -10.733 4.004 1.00 97.56 222 ASP A C 1
ATOM 1815 O O . ASP A 1 222 ? -15.243 -10.391 5.179 1.00 97.56 222 ASP A O 1
ATOM 1819 N N . VAL A 1 223 ? -15.585 -11.920 3.582 1.00 97.81 223 VAL A N 1
ATOM 1820 C CA . VAL A 1 223 ? -16.274 -12.893 4.454 1.00 97.81 223 VAL A CA 1
ATOM 1821 C C . VAL A 1 223 ? -15.365 -13.354 5.594 1.00 97.81 223 VAL A C 1
ATOM 1823 O O . VAL A 1 223 ? -15.797 -13.423 6.749 1.00 97.81 223 VAL A O 1
ATOM 1826 N N . ILE A 1 224 ? -14.087 -13.619 5.295 1.00 97.81 224 ILE A N 1
ATOM 1827 C CA . ILE A 1 224 ? -13.088 -14.000 6.304 1.00 97.81 224 ILE A CA 1
ATOM 1828 C C . ILE A 1 224 ? -12.971 -12.906 7.378 1.00 97.81 224 ILE A C 1
ATOM 1830 O O . ILE A 1 224 ? -12.953 -13.224 8.571 1.00 97.81 224 ILE A O 1
ATOM 1834 N N . LEU A 1 225 ? -12.928 -11.633 6.977 1.00 98.25 225 LEU A N 1
ATOM 1835 C CA . LEU A 1 225 ? -12.880 -10.487 7.885 1.00 98.25 225 LEU A CA 1
ATOM 1836 C C . LEU A 1 225 ? -14.209 -10.301 8.648 1.00 98.25 225 LEU A C 1
ATOM 1838 O O . LEU A 1 225 ? -14.185 -10.105 9.867 1.00 98.25 225 LEU A O 1
ATOM 1842 N N . TYR A 1 226 ? -15.364 -10.439 7.989 1.00 97.94 226 TYR A N 1
ATOM 1843 C CA . TYR A 1 226 ? -16.689 -10.264 8.600 1.00 97.94 226 TYR A CA 1
ATOM 1844 C C . TYR A 1 226 ? -16.955 -11.224 9.762 1.00 97.94 226 TYR A C 1
ATOM 1846 O O . TYR A 1 226 ? -17.463 -10.795 10.805 1.00 97.94 226 TYR A O 1
ATOM 1854 N N . ILE A 1 227 ? -16.571 -12.497 9.617 1.00 97.56 227 ILE A N 1
ATOM 1855 C CA . ILE A 1 227 ? -16.711 -13.525 10.666 1.00 97.56 227 ILE A CA 1
ATOM 1856 C C . ILE A 1 227 ? -15.905 -13.159 11.924 1.00 97.56 227 ILE A C 1
ATOM 1858 O O . ILE A 1 227 ? -16.272 -13.536 13.033 1.00 97.56 227 ILE A O 1
ATOM 1862 N N . ARG A 1 228 ? -14.841 -12.363 11.774 1.00 97.56 228 ARG A N 1
ATOM 1863 C CA . ARG A 1 228 ? -13.993 -11.866 12.874 1.00 97.56 228 ARG A CA 1
ATOM 1864 C C . ARG A 1 228 ? -14.414 -10.491 13.389 1.00 97.56 228 ARG A C 1
ATOM 1866 O O . ARG A 1 228 ? -13.687 -9.851 14.145 1.00 97.56 228 ARG A O 1
ATOM 1873 N N . GLY A 1 229 ? -15.592 -10.036 12.975 1.00 97.50 229 GLY A N 1
ATOM 1874 C CA . GLY A 1 229 ? -16.221 -8.810 13.444 1.00 97.50 229 GLY A CA 1
ATOM 1875 C C . GLY A 1 229 ? -15.804 -7.541 12.701 1.00 97.50 229 GLY A C 1
ATOM 1876 O O . GLY A 1 229 ? -16.389 -6.500 12.972 1.00 97.50 229 GLY A O 1
ATOM 1877 N N . PHE A 1 230 ? -14.871 -7.592 11.745 1.00 98.12 230 PHE A N 1
ATOM 1878 C CA . PHE A 1 230 ? -14.583 -6.427 10.898 1.00 98.12 230 PHE A CA 1
ATOM 1879 C C . PHE A 1 230 ? -15.824 -6.012 10.106 1.00 98.12 230 PHE A C 1
ATOM 1881 O O . PHE A 1 230 ? -16.649 -6.861 9.763 1.00 98.12 230 PHE A O 1
ATOM 1888 N N . ARG A 1 231 ? -15.981 -4.718 9.819 1.00 96.94 231 ARG A N 1
ATOM 1889 C CA . ARG A 1 231 ? -17.123 -4.181 9.059 1.00 96.94 231 ARG A CA 1
ATOM 1890 C C . ARG A 1 231 ? -16.646 -3.210 7.992 1.00 96.94 231 ARG A C 1
ATOM 1892 O O . ARG A 1 231 ? -15.697 -2.476 8.230 1.00 96.94 231 ARG A O 1
ATOM 1899 N N . GLU A 1 232 ? -17.276 -3.206 6.823 1.00 94.75 232 GLU A N 1
ATOM 1900 C CA . GLU A 1 232 ? -16.926 -2.257 5.764 1.00 94.75 232 GLU A CA 1
ATOM 1901 C C . GLU A 1 232 ? -17.240 -0.820 6.199 1.00 94.75 232 GLU A C 1
ATOM 1903 O O . GLU A 1 232 ? -18.306 -0.538 6.744 1.00 94.75 232 GLU A O 1
ATOM 1908 N N . SER A 1 233 ? -16.321 0.105 5.931 1.00 93.56 233 SER A N 1
ATOM 1909 C CA . SER A 1 233 ? -16.379 1.485 6.423 1.00 93.56 233 SER A CA 1
ATOM 1910 C C . SER A 1 233 ? -17.262 2.417 5.571 1.00 93.56 233 SER A C 1
ATOM 1912 O O . SER A 1 233 ? -17.053 3.632 5.551 1.00 93.56 233 SER A O 1
ATOM 1914 N N . GLY A 1 234 ? -18.165 1.861 4.754 1.00 90.44 234 GLY A N 1
ATOM 1915 C CA . GLY A 1 234 ? -18.844 2.581 3.661 1.00 90.44 234 GLY A CA 1
ATOM 1916 C C . GLY A 1 234 ? -17.933 2.898 2.461 1.00 90.44 234 GLY A C 1
ATOM 1917 O O . GLY A 1 234 ? -18.283 3.694 1.577 1.00 90.44 234 GLY A O 1
ATOM 1918 N N . MET A 1 235 ? -16.743 2.296 2.436 1.00 92.12 235 MET A N 1
ATOM 1919 C CA . MET A 1 235 ? -15.793 2.332 1.334 1.00 92.12 235 MET A CA 1
ATOM 1920 C C . MET A 1 235 ? -15.422 0.911 0.928 1.00 92.12 235 MET A C 1
ATOM 1922 O O . MET A 1 235 ? -14.920 0.150 1.754 1.00 92.12 235 MET A O 1
ATOM 1926 N N . PHE A 1 236 ? -15.562 0.618 -0.366 1.00 91.69 236 PHE A N 1
ATOM 1927 C CA . PHE A 1 236 ? -15.183 -0.677 -0.918 1.00 91.69 236 PHE A CA 1
ATOM 1928 C C . PHE A 1 236 ? -13.735 -1.025 -0.565 1.00 91.69 236 PHE A C 1
ATOM 1930 O O . PHE A 1 236 ? -12.839 -0.185 -0.698 1.00 91.69 236 PHE A O 1
ATOM 1937 N N . ASN A 1 237 ? -13.526 -2.268 -0.126 1.00 95.88 237 ASN A N 1
ATOM 1938 C CA . ASN A 1 237 ? -12.249 -2.827 0.320 1.00 95.88 237 ASN A CA 1
ATOM 1939 C C . ASN A 1 237 ? -11.634 -2.225 1.601 1.00 95.88 237 ASN A C 1
ATOM 1941 O O . ASN A 1 237 ? -10.488 -2.550 1.924 1.00 95.88 237 ASN A O 1
ATOM 1945 N N . VAL A 1 238 ? -12.350 -1.374 2.343 1.00 98.19 238 VAL A N 1
ATOM 1946 C CA . VAL A 1 238 ? -11.859 -0.763 3.589 1.00 98.19 238 VAL A CA 1
ATOM 1947 C C . VAL A 1 238 ? -12.709 -1.236 4.763 1.00 98.19 238 VAL A C 1
ATOM 1949 O O . VAL A 1 238 ? -13.912 -0.997 4.811 1.00 98.19 238 VAL A O 1
ATOM 1952 N N . PHE A 1 239 ? -12.070 -1.890 5.730 1.00 98.44 239 PHE A N 1
ATOM 1953 C CA . PHE A 1 239 ? -12.731 -2.536 6.858 1.00 98.44 239 PHE A CA 1
ATOM 1954 C C . PHE A 1 239 ? -12.288 -1.924 8.183 1.00 98.44 239 PHE A C 1
ATOM 1956 O O . PHE A 1 239 ? -11.096 -1.829 8.469 1.00 98.44 239 PHE A O 1
ATOM 1963 N N . GLU A 1 240 ? -13.247 -1.544 9.014 1.00 97.75 240 GLU A N 1
ATOM 1964 C CA . GLU A 1 240 ? -13.041 -1.107 10.388 1.00 97.75 240 GLU A CA 1
ATOM 1965 C C . GLU A 1 240 ? -12.951 -2.304 11.327 1.00 97.75 240 GLU A C 1
ATOM 1967 O O . GLU A 1 240 ? -13.698 -3.280 11.214 1.00 97.75 240 GLU A O 1
ATOM 1972 N N . LYS A 1 241 ? -12.003 -2.218 12.260 1.00 92.25 241 LYS A N 1
ATOM 1973 C CA . LYS A 1 241 ? -11.869 -3.149 13.376 1.00 92.25 241 LYS A CA 1
ATOM 1974 C C . LYS A 1 241 ? -13.099 -3.035 14.306 1.00 92.25 241 LYS A C 1
ATOM 1976 O O . LYS A 1 241 ? -13.511 -1.907 14.570 1.00 92.25 241 LYS A O 1
ATOM 1981 N N . PRO A 1 242 ? -13.658 -4.151 14.829 1.00 74.25 242 PRO A N 1
ATOM 1982 C CA . PRO A 1 242 ? -14.697 -4.104 15.861 1.00 74.25 242 PRO A CA 1
ATOM 1983 C C . PRO A 1 242 ? -14.146 -3.688 17.225 1.00 74.25 242 PRO A C 1
ATOM 1985 O O . PRO A 1 242 ? -12.967 -4.022 17.520 1.00 74.25 242 PRO A O 1
#